Protein AF-D7VRC6-F1 (afdb_monomer)

Secondary structure (DSSP, 8-state):
-HHHHHHHHHHHHHHHHHTHHHHHHH-HHHHHHHHHHHHHHHHHHHHHHHHHHSTTSS---GGGHHHHHHHHHHHHHHHHHHHHHHTT---HHHHHHHHHHHHHHHGGGTT-HHHHHHHHHHHHHHHTT-HHHHHHHHHHHHHHHHHHHHHS---HHHHHHHHHHHHHHHHHHHHHHHHHHTTS---

Nearest PDB structures (foldseek):
  8jvi-assembly1_C  TM=1.910E-01  e=5.035E+00  Homo sapiens

pLDDT: mean 84.65, std 10.88, range [46.97, 97.5]

Organism: NCBI:txid525373

Solvent-accessible surface area (backbone atoms only — not comparable to full-atom values): 10285 Å² total; per-residu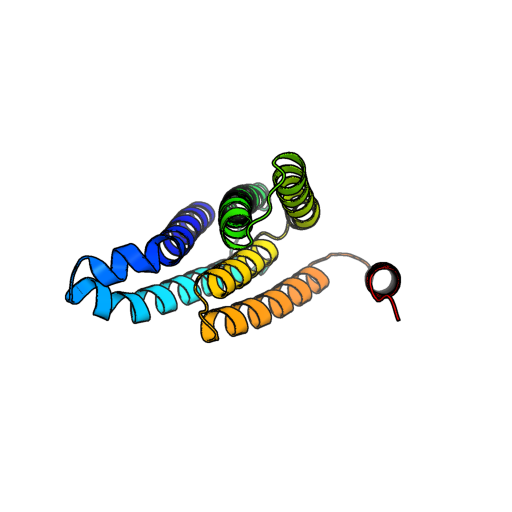e (Å²): 112,68,59,58,52,50,53,54,43,52,52,50,47,51,51,53,55,76,39,40,74,60,46,47,69,69,38,78,65,48,38,64,48,45,62,61,50,52,52,50,45,53,50,53,46,52,56,53,31,52,57,68,60,41,84,77,80,51,97,66,72,76,88,56,50,46,61,48,18,53,54,46,48,53,54,44,48,55,49,49,56,54,47,37,63,76,68,63,61,86,44,72,66,56,53,51,50,52,44,53,51,52,52,60,70,45,56,86,35,37,89,38,35,35,40,54,48,19,50,43,40,28,51,51,18,57,75,66,68,37,64,69,50,28,53,52,15,50,54,46,29,55,48,39,50,53,47,52,61,66,73,46,94,60,55,74,67,59,53,50,54,50,52,53,51,51,51,52,50,51,51,50,51,50,53,51,50,52,57,58,52,61,74,72,59,81,128

Sequence (187 aa):
MIHIQIAVLTVLVSYTMLNEAKIITSTKVLSRLYKPVRAGLIFSFLVLLIFLGKKGMIALSPEYIWVSAVLIFLAIGYLMLKLSDILHVAGVIQRTVICILSILVLLPTVWSPAISGAILIILLSFYVNYKTGLIAGVIAFIYFISQYYYDLNFTLLTKSILLISLGILFLALYLFTRKSLTKHEKV

Radius of gyration: 18.63 Å; Cα contacts (8 Å, |Δi|>4): 143; chains: 1; bounding box: 40×54×42 Å

Mean predicted aligned error: 8.53 Å

Foldseek 3Di:
DLLVVLLVLLCVLLVLLVCVVVQLPPDPVSVVVSVVVNVVSLVVNLVSLVCLLDPPPDPDDLVCLLVSQVSLLVSVLVLLLVVCVVVCVPDPVVSVVSSVVSSVVSVVCSSRSQLSSLVSQLSSCVVNVPVVSNVVSVVSNVVSVVSVLVVPPDDPVVSVVVVVVVVVVVVVVVVVVVVVVVVPDDD

InterPro domains:
  IPR025513 Domain of unknown function DUF4401 [PF14351] (6-177)

Structure (mmCIF, N/CA/C/O backbone):
data_AF-D7VRC6-F1
#
_entry.id   AF-D7VRC6-F1
#
loop_
_atom_site.group_PDB
_atom_site.id
_atom_site.type_symbol
_atom_site.label_atom_id
_atom_site.label_alt_id
_atom_site.label_comp_id
_atom_site.label_asym_id
_atom_site.label_entity_id
_atom_site.label_seq_id
_atom_site.pdbx_PDB_ins_code
_atom_site.Cartn_x
_atom_site.Cartn_y
_atom_site.Cartn_z
_atom_site.occupancy
_atom_site.B_iso_or_equiv
_atom_site.auth_seq_id
_atom_site.auth_comp_id
_atom_site.auth_asym_id
_atom_site.auth_atom_id
_atom_site.pdbx_PDB_model_num
ATOM 1 N N . MET A 1 1 ? -2.719 -13.922 -14.985 1.00 73.00 1 MET A N 1
ATOM 2 C CA . MET A 1 1 ? -2.986 -14.573 -13.678 1.00 73.00 1 MET A CA 1
ATOM 3 C C . MET A 1 1 ? -2.568 -13.704 -12.485 1.00 73.00 1 MET A C 1
ATOM 5 O O . MET A 1 1 ? -3.393 -13.484 -11.610 1.00 73.00 1 MET A O 1
ATOM 9 N N . ILE A 1 2 ? -1.354 -13.135 -12.473 1.00 81.62 2 ILE A N 1
ATOM 10 C CA . ILE A 1 2 ? -0.842 -12.303 -11.358 1.00 81.62 2 ILE A CA 1
ATOM 11 C C . ILE A 1 2 ? -1.698 -11.061 -11.065 1.00 81.62 2 ILE A C 1
ATOM 13 O O . ILE A 1 2 ? -2.007 -10.806 -9.908 1.00 81.62 2 ILE A O 1
ATOM 17 N N . HIS A 1 3 ? -2.178 -10.337 -12.082 1.00 84.25 3 HIS A N 1
ATOM 18 C CA . HIS A 1 3 ? -3.052 -9.171 -11.865 1.00 84.25 3 HIS A CA 1
ATOM 19 C C . HIS A 1 3 ? -4.354 -9.516 -11.121 1.00 84.25 3 HIS A C 1
ATOM 21 O O . HIS A 1 3 ? -4.810 -8.733 -10.293 1.00 84.25 3 HIS A O 1
ATOM 27 N N . ILE A 1 4 ? -4.915 -10.707 -11.366 1.00 86.81 4 ILE A N 1
ATOM 28 C CA . ILE A 1 4 ? -6.109 -11.207 -10.668 1.00 86.81 4 ILE A CA 1
ATOM 29 C C . ILE A 1 4 ? -5.765 -11.534 -9.211 1.00 86.81 4 ILE A C 1
ATOM 31 O O . ILE A 1 4 ? -6.516 -11.184 -8.308 1.00 86.81 4 ILE A O 1
ATOM 35 N N . GLN A 1 5 ? -4.610 -12.154 -8.959 1.00 88.56 5 GLN A N 1
ATOM 36 C CA . GLN A 1 5 ? -4.153 -12.443 -7.595 1.00 88.56 5 GLN A CA 1
ATOM 37 C C . GLN A 1 5 ? -3.925 -11.156 -6.791 1.00 88.56 5 GLN A C 1
ATOM 39 O O . GLN A 1 5 ? -4.322 -11.086 -5.630 1.00 88.56 5 GLN A O 1
ATOM 44 N N . ILE A 1 6 ? -3.355 -10.122 -7.420 1.00 89.69 6 ILE A N 1
ATOM 45 C CA . ILE A 1 6 ? -3.200 -8.793 -6.815 1.00 89.69 6 ILE A CA 1
ATOM 46 C C . ILE A 1 6 ? -4.568 -8.199 -6.503 1.00 89.69 6 ILE A C 1
ATOM 48 O O . ILE A 1 6 ? -4.782 -7.775 -5.375 1.00 89.69 6 ILE A O 1
ATOM 52 N N . ALA A 1 7 ? -5.504 -8.231 -7.455 1.00 90.56 7 ALA A N 1
ATOM 53 C CA . ALA A 1 7 ? -6.863 -7.739 -7.253 1.00 90.56 7 ALA A CA 1
ATOM 54 C C . ALA A 1 7 ? -7.544 -8.398 -6.043 1.00 90.56 7 ALA A C 1
ATOM 56 O O . ALA A 1 7 ? -8.056 -7.712 -5.157 1.00 90.56 7 ALA A O 1
ATOM 57 N N . VAL A 1 8 ? -7.490 -9.730 -5.975 1.00 93.88 8 VAL A N 1
ATOM 58 C CA . VAL A 1 8 ? -8.067 -10.514 -4.876 1.00 93.88 8 VAL A CA 1
ATOM 59 C C . VAL A 1 8 ? -7.397 -10.171 -3.545 1.00 93.88 8 VAL A C 1
ATOM 61 O O . VAL A 1 8 ? -8.093 -9.919 -2.563 1.00 93.88 8 VAL A O 1
ATOM 64 N N . LEU A 1 9 ? -6.062 -10.107 -3.499 1.00 94.06 9 LEU A N 1
ATOM 65 C CA . LEU A 1 9 ? -5.339 -9.761 -2.273 1.00 94.06 9 LEU A CA 1
ATOM 66 C C . LEU A 1 9 ? -5.585 -8.318 -1.834 1.00 94.06 9 LEU A C 1
ATOM 68 O O . LEU A 1 9 ? -5.740 -8.086 -0.640 1.00 94.06 9 LEU A O 1
ATOM 72 N N . THR A 1 10 ? -5.678 -7.363 -2.761 1.00 93.81 10 THR A N 1
ATOM 73 C CA . THR A 1 10 ? -6.030 -5.975 -2.441 1.00 93.81 10 THR A CA 1
ATOM 74 C C . THR A 1 10 ? -7.399 -5.913 -1.772 1.00 93.81 10 THR A C 1
ATOM 76 O O . THR A 1 10 ? -7.522 -5.335 -0.694 1.00 93.81 10 THR A O 1
ATOM 79 N N . VAL A 1 11 ? -8.411 -6.577 -2.342 1.00 95.00 11 VAL A N 1
ATOM 80 C CA . VAL A 1 11 ? -9.756 -6.618 -1.749 1.00 95.00 11 VAL A CA 1
ATOM 81 C C . VAL A 1 11 ? -9.741 -7.306 -0.381 1.00 95.00 11 VAL A C 1
ATOM 83 O O . VAL A 1 11 ? -10.311 -6.771 0.568 1.00 95.00 11 VAL A O 1
ATOM 86 N N . LEU A 1 12 ? -9.063 -8.450 -0.242 1.00 95.44 12 LEU A N 1
ATOM 87 C CA . LEU A 1 12 ? -8.981 -9.189 1.024 1.00 95.44 12 LEU A CA 1
ATOM 88 C C . LEU A 1 12 ? -8.267 -8.394 2.125 1.00 95.44 12 LEU A C 1
ATOM 90 O O . LEU A 1 12 ? -8.776 -8.306 3.245 1.00 95.44 12 LEU A O 1
ATOM 94 N N . VAL A 1 13 ? -7.112 -7.793 1.829 1.00 95.56 13 VAL A N 1
ATOM 95 C CA . VAL A 1 13 ? -6.346 -6.977 2.787 1.00 95.56 13 VAL A CA 1
ATOM 96 C C . VAL A 1 13 ? -7.167 -5.762 3.217 1.00 95.56 13 VAL A C 1
ATOM 98 O O . VAL A 1 13 ? -7.346 -5.534 4.415 1.00 95.56 13 VAL A O 1
ATOM 101 N N . SER A 1 14 ? -7.739 -5.021 2.264 1.00 94.62 14 SER A N 1
ATOM 102 C CA . SER A 1 14 ? -8.589 -3.870 2.571 1.00 94.62 14 SER A CA 1
ATOM 103 C C . SER A 1 14 ? -9.809 -4.274 3.400 1.00 94.62 14 SER A C 1
ATOM 105 O O . SER A 1 14 ? -10.056 -3.673 4.442 1.00 94.62 14 SER A O 1
ATOM 107 N N . TYR A 1 15 ? -10.543 -5.315 2.999 1.00 94.69 15 TYR A N 1
ATOM 108 C CA . TYR A 1 15 ? -11.745 -5.767 3.704 1.00 94.69 15 TYR A CA 1
ATOM 109 C C . TYR A 1 15 ? -11.450 -6.217 5.139 1.00 94.69 15 TYR A C 1
ATOM 111 O O . TYR A 1 15 ? -12.174 -5.841 6.063 1.00 94.69 15 TYR A O 1
ATOM 119 N N . THR A 1 16 ? -10.395 -7.013 5.334 1.00 93.69 16 THR A N 1
ATOM 120 C CA . THR A 1 16 ? -10.044 -7.548 6.658 1.00 93.69 16 THR A CA 1
ATOM 121 C C . THR A 1 16 ? -9.615 -6.455 7.627 1.00 93.69 16 THR A C 1
ATOM 123 O O . THR A 1 16 ? -10.020 -6.489 8.786 1.00 93.69 16 THR A O 1
ATOM 126 N N . MET A 1 17 ? -8.848 -5.464 7.167 1.00 93.62 17 MET A N 1
ATOM 127 C CA . MET A 1 17 ? -8.402 -4.359 8.018 1.00 93.62 17 MET A CA 1
ATOM 128 C C . MET A 1 17 ? -9.525 -3.339 8.268 1.00 93.62 17 MET A C 1
ATOM 130 O O . MET A 1 17 ? -9.715 -2.906 9.399 1.00 93.62 17 MET A O 1
ATOM 134 N N . LEU A 1 18 ? -10.341 -3.009 7.262 1.00 93.50 18 LEU A N 1
ATOM 135 C CA . LEU A 1 18 ? -11.462 -2.073 7.431 1.00 93.50 18 LEU A CA 1
ATOM 136 C C . LEU A 1 18 ? -12.544 -2.593 8.387 1.00 93.50 18 LEU A C 1
ATOM 138 O O . LEU A 1 18 ? -13.160 -1.803 9.102 1.00 93.50 18 LEU A O 1
ATOM 142 N N . ASN A 1 19 ? -12.768 -3.909 8.411 1.00 92.31 19 ASN A N 1
ATOM 143 C CA . ASN A 1 19 ? -13.783 -4.552 9.247 1.00 92.31 19 ASN A CA 1
ATOM 144 C C . ASN A 1 19 ? -13.216 -5.184 10.527 1.00 92.31 19 ASN A C 1
ATOM 146 O O . ASN A 1 19 ? -13.883 -6.030 11.126 1.00 92.31 19 ASN A O 1
ATOM 150 N N . GLU A 1 20 ? -12.024 -4.773 10.972 1.00 90.06 20 GLU A N 1
ATOM 151 C CA . GLU A 1 20 ? -11.342 -5.309 12.160 1.00 90.06 20 GLU A CA 1
ATOM 152 C C . GLU A 1 20 ? -12.284 -5.481 13.364 1.00 90.06 20 GLU A C 1
ATOM 154 O O . GLU A 1 20 ? -12.413 -6.580 13.906 1.00 90.06 20 GLU A O 1
ATOM 159 N N . ALA A 1 21 ? -13.007 -4.421 13.740 1.00 86.81 21 ALA A N 1
ATOM 160 C CA . ALA A 1 21 ? -13.900 -4.435 14.898 1.00 86.81 21 ALA A CA 1
ATOM 161 C C . ALA A 1 21 ? -15.024 -5.481 14.775 1.00 86.81 21 ALA A C 1
ATOM 163 O O . ALA A 1 21 ? -15.362 -6.154 15.750 1.00 86.81 21 ALA A O 1
ATOM 164 N N . LYS A 1 22 ? -15.576 -5.671 13.569 1.00 89.31 22 LYS A N 1
ATOM 165 C CA . LYS A 1 22 ? -16.639 -6.653 13.305 1.00 89.31 22 LYS A CA 1
ATOM 166 C C . LYS A 1 22 ? -16.101 -8.086 13.339 1.00 89.31 22 LYS A C 1
ATOM 168 O O . LYS A 1 22 ? -16.759 -8.986 13.851 1.00 89.31 22 LYS A O 1
ATOM 173 N N . ILE A 1 23 ? -14.893 -8.296 12.819 1.00 89.06 23 ILE A N 1
ATOM 174 C CA . ILE A 1 23 ? -14.241 -9.611 12.775 1.00 89.06 23 ILE A CA 1
ATOM 175 C C . ILE A 1 23 ? -13.871 -10.071 14.191 1.00 89.06 23 ILE A C 1
ATOM 177 O O . ILE A 1 23 ? -14.112 -11.222 14.554 1.00 89.06 23 ILE A O 1
ATOM 181 N N . ILE A 1 24 ? -13.341 -9.165 15.016 1.00 89.38 24 ILE A N 1
ATOM 182 C CA . ILE A 1 24 ? -12.929 -9.477 16.391 1.00 89.38 24 ILE A CA 1
ATOM 183 C C . ILE A 1 24 ? -14.135 -9.773 17.294 1.00 89.38 24 ILE A C 1
ATOM 185 O O . ILE A 1 24 ? -14.037 -10.642 18.161 1.00 89.38 24 ILE A O 1
ATOM 189 N N . THR A 1 25 ? -15.263 -9.085 17.098 1.00 90.38 25 THR A N 1
ATOM 190 C CA . THR A 1 25 ? -16.466 -9.247 17.936 1.00 90.38 25 THR A CA 1
ATOM 191 C C . THR A 1 25 ? -17.372 -10.405 17.513 1.00 90.38 25 THR A C 1
ATOM 193 O O . THR A 1 25 ? -18.180 -10.854 18.319 1.00 90.38 25 THR A O 1
ATOM 196 N N . SER A 1 26 ? -17.233 -10.930 16.290 1.00 88.12 26 SER A N 1
ATOM 197 C CA . SER A 1 26 ? -18.140 -11.955 15.756 1.00 88.12 26 SER A CA 1
ATOM 198 C C . SER A 1 26 ? -18.0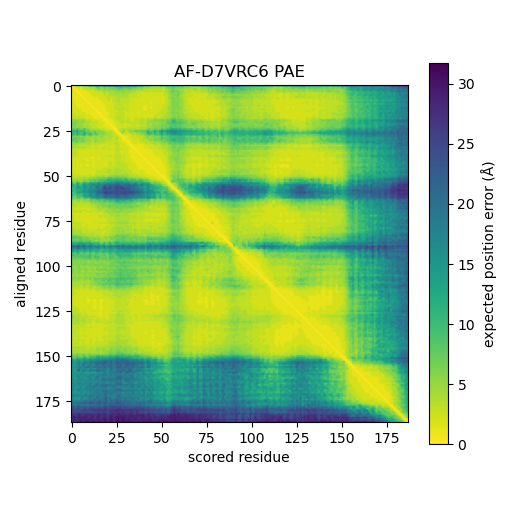28 -13.311 16.465 1.00 88.12 26 SER A C 1
ATOM 200 O O . SER A 1 26 ? -19.034 -13.836 16.934 1.00 88.12 26 SER A O 1
ATOM 202 N N . THR A 1 27 ? -16.832 -13.905 16.552 1.00 88.94 27 THR A N 1
ATOM 203 C CA . THR A 1 27 ? -16.635 -15.193 17.242 1.00 88.94 27 THR A CA 1
ATOM 204 C C . THR A 1 27 ? -15.249 -15.299 17.876 1.00 88.94 27 THR A C 1
ATOM 206 O O . THR A 1 27 ? -14.275 -14.690 17.427 1.00 88.94 27 THR A O 1
ATOM 209 N N . LYS A 1 28 ? -15.128 -16.148 18.907 1.00 86.38 28 LYS A N 1
ATOM 210 C CA . LYS A 1 28 ? -13.866 -16.394 19.633 1.00 86.38 28 LYS A CA 1
ATOM 211 C C . LYS A 1 28 ? -12.762 -16.960 18.727 1.00 86.38 28 LYS A C 1
ATOM 213 O O . LYS A 1 28 ? -11.588 -16.656 18.929 1.00 86.38 28 LYS A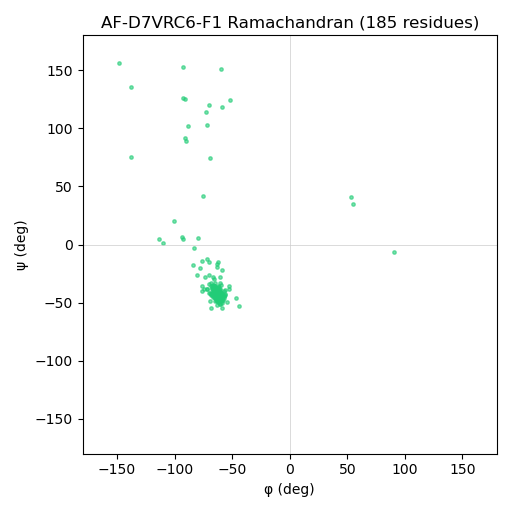 O 1
ATOM 218 N N . VAL A 1 29 ? -13.137 -17.766 17.728 1.00 88.44 29 VAL A N 1
ATOM 219 C CA . VAL A 1 29 ? -12.209 -18.333 16.734 1.00 88.44 29 VAL A CA 1
ATOM 220 C C . VAL A 1 29 ? -11.688 -17.236 15.808 1.00 88.44 29 VAL A C 1
ATOM 222 O O . VAL A 1 29 ? -10.477 -17.103 15.641 1.00 88.44 29 VAL A O 1
ATOM 225 N N . LEU A 1 30 ? -12.583 -16.405 15.267 1.00 85.88 30 LEU A N 1
ATOM 226 C CA . LEU A 1 30 ? -12.224 -15.344 14.326 1.00 85.88 30 LEU A CA 1
ATOM 227 C C . LEU A 1 30 ? -11.359 -14.258 14.987 1.00 85.88 30 LEU A C 1
ATOM 229 O O . LEU A 1 30 ? -10.388 -13.793 14.394 1.00 85.88 30 LEU A O 1
ATOM 233 N N . SER A 1 31 ? -11.626 -13.951 16.258 1.00 88.50 31 SER A N 1
ATOM 234 C CA . SER A 1 31 ? -10.796 -13.067 17.085 1.00 88.50 31 SER A CA 1
ATOM 235 C C . SER A 1 31 ? -9.354 -13.572 17.242 1.00 88.50 31 SER A C 1
ATOM 237 O O . SER A 1 31 ? -8.398 -12.807 17.087 1.00 88.50 31 SER A O 1
ATOM 239 N N . ARG A 1 32 ? -9.167 -14.880 17.486 1.00 88.56 32 ARG A N 1
ATOM 240 C CA . ARG A 1 32 ? -7.827 -15.489 17.583 1.00 88.56 32 ARG A CA 1
ATOM 241 C C . ARG A 1 32 ? -7.111 -15.516 16.235 1.00 88.56 32 ARG A C 1
ATOM 243 O O . ARG A 1 32 ? -5.916 -15.233 16.177 1.00 88.56 32 ARG A O 1
ATOM 250 N N . LEU A 1 33 ? -7.835 -15.844 15.165 1.00 91.00 33 LEU A N 1
ATOM 251 C CA . LEU A 1 33 ? -7.267 -16.019 13.829 1.00 91.00 33 LEU A CA 1
ATOM 252 C C . LEU A 1 33 ? -6.972 -14.684 13.123 1.00 91.00 33 LEU A C 1
ATOM 254 O O . LEU A 1 33 ? -6.137 -14.632 12.223 1.00 91.00 33 LEU A O 1
ATOM 258 N N . TYR A 1 34 ? -7.596 -13.587 13.551 1.00 91.44 34 TYR A N 1
ATOM 259 C CA . TYR A 1 34 ? -7.432 -12.280 12.919 1.00 91.44 34 TYR A CA 1
ATOM 260 C C . TYR A 1 34 ? -5.974 -11.797 12.876 1.00 91.44 34 TYR A C 1
ATOM 262 O O . TYR A 1 34 ? -5.499 -11.367 11.827 1.00 91.44 34 TYR A O 1
ATOM 270 N N . LYS A 1 35 ? -5.231 -11.902 13.988 1.00 90.56 35 LYS A N 1
ATOM 271 C CA . LYS A 1 35 ? -3.823 -11.464 14.048 1.00 90.56 35 LYS A CA 1
ATOM 272 C C . LYS A 1 35 ? -2.927 -12.190 13.026 1.00 90.56 35 LYS A C 1
ATOM 274 O O . LYS A 1 35 ? -2.276 -11.487 12.249 1.00 90.56 35 LYS A O 1
ATOM 279 N N . PRO A 1 36 ? -2.876 -13.540 12.988 1.00 93.25 36 PRO A N 1
ATOM 280 C CA . PRO A 1 36 ? -2.061 -14.249 12.003 1.00 93.25 36 PRO A CA 1
ATOM 281 C C . PRO A 1 36 ? -2.570 -14.056 10.569 1.00 93.25 36 PRO A C 1
ATOM 283 O O . PRO A 1 36 ? -1.750 -13.888 9.669 1.00 93.25 36 PRO A O 1
ATOM 286 N N . VAL A 1 37 ? -3.889 -13.990 10.345 1.00 94.69 37 VAL A N 1
ATOM 287 C CA . VAL A 1 37 ? -4.457 -13.749 9.004 1.00 94.69 37 VAL A CA 1
ATOM 288 C C . VAL A 1 37 ? -4.066 -12.375 8.477 1.00 94.69 37 VAL A C 1
ATOM 290 O O . VAL A 1 37 ? -3.594 -12.273 7.349 1.00 94.69 37 VAL A O 1
ATOM 293 N N . ARG A 1 38 ? -4.181 -11.321 9.291 1.00 94.88 38 ARG A N 1
ATOM 294 C CA . ARG A 1 38 ? -3.772 -9.968 8.897 1.00 94.88 38 ARG A CA 1
ATOM 295 C C . ARG A 1 38 ? -2.294 -9.919 8.508 1.00 94.88 38 ARG A C 1
ATOM 297 O O . ARG A 1 38 ? -1.962 -9.372 7.461 1.00 94.88 38 ARG A O 1
ATOM 304 N N . ALA A 1 39 ? -1.415 -10.496 9.328 1.00 93.94 39 ALA A N 1
ATOM 305 C CA . ALA A 1 39 ? 0.019 -10.515 9.044 1.00 93.94 39 ALA A CA 1
ATOM 306 C C . ALA A 1 39 ? 0.338 -11.311 7.766 1.00 93.94 39 ALA A C 1
ATOM 308 O O . ALA A 1 39 ? 1.073 -10.822 6.908 1.00 93.94 39 ALA A O 1
ATOM 309 N N . GLY A 1 40 ? -0.261 -12.495 7.605 1.00 95.69 40 GLY A N 1
ATOM 310 C CA . GLY A 1 40 ? -0.082 -13.338 6.423 1.00 95.69 40 GLY A CA 1
ATOM 311 C C . GLY A 1 40 ? -0.588 -12.682 5.138 1.00 95.69 40 GLY A C 1
ATOM 312 O O . GLY A 1 40 ? 0.086 -12.762 4.112 1.00 95.69 40 GLY A O 1
ATOM 313 N N . LEU A 1 41 ? -1.723 -11.979 5.190 1.00 96.00 41 LEU A N 1
ATOM 314 C CA . LEU A 1 41 ? -2.268 -11.242 4.048 1.00 96.00 41 LEU A CA 1
ATOM 315 C C . LEU A 1 41 ? -1.372 -10.065 3.644 1.00 96.00 41 LEU A C 1
ATOM 317 O O . LEU A 1 41 ? -1.075 -9.922 2.459 1.00 96.00 41 LEU A O 1
ATOM 321 N N . ILE A 1 42 ? -0.888 -9.268 4.606 1.00 95.56 42 ILE A N 1
ATOM 322 C CA . ILE A 1 42 ? 0.054 -8.169 4.329 1.00 95.56 42 ILE A CA 1
ATOM 323 C C . ILE A 1 42 ? 1.341 -8.716 3.707 1.00 95.56 42 ILE A C 1
ATOM 325 O O . ILE A 1 42 ? 1.798 -8.199 2.690 1.00 95.56 42 ILE A O 1
ATOM 329 N N . PHE A 1 43 ? 1.906 -9.779 4.282 1.00 95.69 43 PHE A N 1
ATOM 330 C CA . PHE A 1 43 ? 3.128 -10.392 3.769 1.00 95.69 43 PHE A CA 1
ATOM 331 C C . PHE A 1 43 ? 2.938 -10.955 2.354 1.00 95.69 43 PHE A C 1
ATOM 333 O O . PHE A 1 43 ? 3.734 -10.668 1.464 1.00 95.69 43 PHE A O 1
ATOM 340 N N . SER A 1 44 ? 1.848 -11.689 2.119 1.00 95.38 44 SER A N 1
ATOM 341 C CA . SER A 1 44 ? 1.526 -12.251 0.800 1.00 95.38 44 SER A CA 1
ATOM 342 C C . SER A 1 44 ? 1.335 -11.157 -0.247 1.00 95.38 44 SER A C 1
ATOM 344 O O . SER A 1 44 ? 1.825 -11.278 -1.370 1.00 95.38 44 SER A O 1
ATOM 346 N N . PHE A 1 45 ? 0.663 -10.065 0.125 1.00 95.12 45 PHE A N 1
ATOM 347 C CA . PHE A 1 45 ? 0.483 -8.913 -0.749 1.00 95.12 45 PHE A CA 1
ATOM 348 C C . PHE A 1 45 ? 1.825 -8.241 -1.071 1.00 95.12 45 PHE A C 1
ATOM 350 O O . PHE A 1 45 ? 2.115 -8.023 -2.243 1.00 95.12 45 PHE A O 1
ATOM 357 N N . LEU A 1 46 ? 2.690 -8.008 -0.076 1.00 94.44 46 LEU A N 1
ATOM 358 C CA . LEU A 1 46 ? 4.031 -7.445 -0.283 1.00 94.44 46 LEU A CA 1
ATOM 359 C C . LEU A 1 46 ? 4.898 -8.295 -1.215 1.00 94.44 46 LEU A C 1
ATOM 361 O O . LEU A 1 46 ? 5.498 -7.757 -2.144 1.00 94.44 46 LEU A O 1
ATOM 365 N N . VAL A 1 47 ? 4.940 -9.611 -1.002 1.00 92.31 47 VAL A N 1
ATOM 366 C CA . VAL A 1 47 ? 5.693 -10.535 -1.863 1.00 92.31 47 VAL A CA 1
ATOM 367 C C . VAL A 1 47 ? 5.197 -10.446 -3.306 1.00 92.31 47 VAL A C 1
ATOM 369 O O . VAL A 1 47 ? 6.002 -10.342 -4.231 1.00 92.31 47 VAL A O 1
ATOM 372 N N . LEU A 1 48 ? 3.879 -10.411 -3.512 1.00 91.12 48 LEU A N 1
ATOM 373 C CA . LEU A 1 48 ? 3.308 -10.297 -4.850 1.00 91.12 48 LEU A CA 1
ATOM 374 C C . LEU A 1 48 ? 3.623 -8.945 -5.516 1.00 91.12 48 LEU A C 1
ATOM 376 O O . LEU A 1 48 ? 3.878 -8.905 -6.720 1.00 91.12 48 LEU A O 1
ATOM 380 N N . LEU A 1 49 ? 3.672 -7.852 -4.746 1.00 89.88 49 LEU A N 1
ATOM 381 C CA . LEU A 1 49 ? 4.105 -6.543 -5.249 1.00 89.88 49 LEU A CA 1
ATOM 382 C C . LEU A 1 49 ? 5.591 -6.532 -5.643 1.00 89.88 49 LEU A C 1
ATOM 384 O O . LEU A 1 49 ? 5.930 -5.893 -6.635 1.00 89.88 49 LEU A O 1
ATOM 388 N N . ILE A 1 50 ? 6.465 -7.268 -4.942 1.00 88.50 50 ILE A N 1
ATOM 389 C CA . ILE A 1 50 ? 7.881 -7.435 -5.333 1.00 88.50 50 ILE A CA 1
ATOM 390 C C . ILE A 1 50 ? 7.990 -8.125 -6.693 1.00 88.50 50 ILE A C 1
ATOM 392 O O . ILE A 1 50 ? 8.722 -7.656 -7.567 1.00 88.50 50 ILE A O 1
ATOM 396 N N . PHE A 1 51 ? 7.224 -9.197 -6.899 1.00 85.69 51 PHE A N 1
ATOM 397 C CA . PHE A 1 51 ? 7.177 -9.884 -8.190 1.00 85.69 51 PHE A CA 1
ATOM 398 C C . PHE A 1 51 ? 6.649 -8.991 -9.316 1.00 85.69 51 PHE A C 1
ATOM 400 O O . PHE A 1 51 ? 7.138 -9.089 -10.439 1.00 85.69 51 PHE A O 1
ATOM 407 N N . LEU A 1 52 ? 5.688 -8.108 -9.027 1.00 82.44 52 LEU A N 1
ATOM 408 C CA . LEU A 1 52 ? 5.193 -7.140 -10.006 1.00 82.44 52 LEU A CA 1
ATOM 409 C C . LEU A 1 52 ? 6.212 -6.025 -10.288 1.00 82.44 52 LEU A C 1
ATOM 411 O O . LEU A 1 52 ? 6.331 -5.578 -11.426 1.00 82.44 52 LEU A O 1
ATOM 415 N N . GLY A 1 53 ? 6.928 -5.561 -9.262 1.00 74.69 53 GLY A N 1
ATOM 416 C CA . GLY A 1 53 ? 7.874 -4.457 -9.377 1.00 74.69 53 GLY A CA 1
ATOM 417 C C . GLY A 1 53 ? 9.127 -4.818 -10.171 1.00 74.69 53 GLY A C 1
ATOM 418 O O . GLY A 1 53 ? 9.672 -3.960 -10.857 1.00 74.69 53 GLY A O 1
ATOM 419 N N . LYS A 1 54 ? 9.616 -6.066 -10.089 1.00 74.44 54 LYS A N 1
ATOM 420 C CA . LYS A 1 54 ? 10.904 -6.457 -10.689 1.00 74.44 54 LYS A CA 1
ATOM 421 C C . LYS A 1 54 ? 10.775 -6.906 -12.135 1.00 74.44 54 LYS A C 1
ATOM 423 O O . LYS A 1 54 ? 10.422 -8.052 -12.420 1.00 74.44 54 LYS A O 1
ATOM 428 N N . LYS A 1 55 ? 11.153 -6.004 -13.049 1.00 66.44 55 LYS A N 1
ATOM 429 C CA . LYS A 1 55 ? 11.292 -6.301 -14.480 1.00 66.44 55 LYS A CA 1
ATOM 430 C C . LYS A 1 55 ? 12.186 -7.534 -14.676 1.00 66.44 55 LYS A C 1
ATOM 432 O O . LYS A 1 55 ? 13.310 -7.583 -14.186 1.00 66.44 55 LYS A O 1
ATOM 437 N N . GLY A 1 56 ? 11.667 -8.545 -15.374 1.00 58.81 56 GLY A N 1
ATOM 438 C CA . GLY A 1 56 ? 12.415 -9.749 -15.756 1.00 58.81 56 GLY A CA 1
ATOM 439 C C . GLY A 1 56 ? 12.371 -10.931 -14.779 1.00 58.81 56 GLY A C 1
ATOM 440 O O . GLY A 1 56 ? 12.841 -12.001 -15.149 1.00 58.81 56 GLY A O 1
ATOM 441 N N . MET A 1 57 ? 11.785 -10.811 -13.576 1.00 57.38 57 MET A N 1
ATOM 442 C CA . MET A 1 57 ? 11.558 -11.999 -12.723 1.00 57.38 57 MET A CA 1
ATOM 443 C C . MET A 1 57 ? 10.422 -12.887 -13.233 1.00 57.38 57 MET A C 1
ATOM 445 O O . MET A 1 57 ? 10.416 -14.091 -12.991 1.00 57.38 57 MET A O 1
ATOM 449 N N . ILE A 1 58 ? 9.456 -12.291 -13.928 1.00 59.09 58 ILE A N 1
ATOM 450 C CA . ILE A 1 58 ? 8.332 -12.974 -14.560 1.00 59.09 58 ILE A CA 1
ATOM 451 C C . ILE A 1 58 ? 8.151 -12.322 -15.929 1.00 59.09 58 ILE A C 1
ATOM 453 O O . ILE A 1 58 ? 8.209 -11.095 -16.037 1.00 59.09 58 ILE A O 1
ATOM 457 N N . ALA A 1 59 ? 7.945 -13.128 -16.973 1.00 56.69 59 ALA A N 1
ATOM 458 C CA . ALA A 1 59 ? 7.603 -12.651 -18.311 1.00 56.69 59 ALA A CA 1
ATOM 459 C C . ALA A 1 59 ? 6.178 -12.067 -18.303 1.00 56.69 59 ALA A C 1
ATOM 461 O O . ALA A 1 59 ? 5.212 -12.704 -18.717 1.00 56.69 59 ALA A O 1
ATOM 462 N N . LEU A 1 60 ? 6.033 -10.874 -17.732 1.00 60.72 60 LEU A N 1
ATOM 463 C CA . LEU A 1 60 ? 4.791 -10.117 -17.727 1.00 60.72 60 LEU A CA 1
ATOM 464 C C . LEU A 1 60 ? 4.772 -9.207 -18.951 1.00 60.72 60 LEU A C 1
ATOM 466 O O . LEU A 1 60 ? 5.675 -8.398 -19.153 1.00 60.72 60 LEU A O 1
ATOM 470 N N . SER A 1 61 ? 3.711 -9.327 -19.744 1.00 61.38 61 SER A N 1
ATOM 471 C CA . SER A 1 61 ? 3.369 -8.364 -20.786 1.00 61.38 61 SER A CA 1
ATOM 472 C C . SER A 1 61 ? 3.163 -6.981 -20.142 1.00 61.38 61 SER A C 1
ATOM 474 O O . SER A 1 61 ? 2.249 -6.844 -19.319 1.00 61.38 61 SER A O 1
ATOM 476 N N . PRO A 1 62 ? 3.962 -5.956 -20.497 1.00 65.06 62 PRO A N 1
ATOM 477 C CA . PRO A 1 62 ? 3.877 -4.617 -19.900 1.00 65.06 62 PRO A CA 1
ATOM 478 C C . PRO A 1 62 ? 2.503 -3.945 -20.055 1.00 65.06 62 PRO A C 1
ATOM 480 O O . PRO A 1 62 ? 2.148 -3.063 -19.276 1.00 65.06 62 PRO A O 1
ATOM 483 N N . GLU A 1 63 ? 1.716 -4.390 -21.035 1.00 67.31 63 GLU A N 1
ATOM 484 C CA . GLU A 1 63 ? 0.442 -3.796 -21.449 1.00 67.31 63 GLU A CA 1
ATOM 485 C C . GLU A 1 63 ? -0.666 -3.821 -20.384 1.00 67.31 63 GLU A C 1
ATOM 487 O O . GLU A 1 63 ? -1.590 -3.018 -20.470 1.00 67.31 63 GLU A O 1
ATOM 492 N N . TYR A 1 64 ? -0.583 -4.677 -19.357 1.00 74.56 64 TYR A N 1
ATOM 493 C CA . TYR A 1 64 ? -1.660 -4.846 -18.361 1.00 74.56 64 TYR A CA 1
ATOM 494 C C . TYR A 1 64 ? -1.298 -4.384 -16.941 1.00 74.56 64 TYR A C 1
ATOM 496 O O . TYR A 1 64 ? -2.104 -4.517 -16.018 1.00 74.56 64 TYR A O 1
ATOM 504 N N . ILE A 1 65 ? -0.111 -3.801 -16.742 1.00 79.06 65 ILE A N 1
ATOM 505 C CA . ILE A 1 65 ? 0.366 -3.360 -15.417 1.00 79.06 65 ILE A CA 1
ATOM 506 C C . ILE A 1 65 ? -0.558 -2.288 -14.810 1.00 79.06 65 ILE A C 1
ATOM 508 O O . ILE A 1 65 ? -0.845 -2.318 -13.610 1.00 79.06 65 ILE A O 1
ATOM 512 N N . TRP A 1 66 ? -1.092 -1.395 -15.644 1.00 83.25 66 TRP A N 1
ATOM 513 C CA . TRP A 1 66 ? -1.993 -0.315 -15.232 1.00 83.25 66 TRP A CA 1
ATOM 514 C C . TRP A 1 66 ? -3.293 -0.821 -14.584 1.00 83.25 66 TRP A C 1
ATOM 516 O O . TRP A 1 66 ? -3.831 -0.153 -13.703 1.00 83.25 66 TRP A O 1
ATOM 526 N N . VAL A 1 67 ? -3.769 -2.022 -14.941 1.00 85.44 67 VAL A N 1
ATOM 527 C CA . VAL A 1 67 ? -5.003 -2.607 -14.385 1.00 85.44 67 VAL A CA 1
ATOM 528 C C . VAL A 1 67 ? -4.877 -2.811 -12.873 1.00 85.44 67 VAL A C 1
ATOM 530 O O . VAL A 1 67 ? -5.792 -2.492 -12.113 1.00 85.44 67 VAL A O 1
ATOM 533 N N . SER A 1 68 ? -3.717 -3.289 -12.414 1.00 87.25 68 SER A N 1
ATOM 534 C CA . SER A 1 68 ? -3.444 -3.450 -10.983 1.00 87.25 68 SER A CA 1
ATOM 535 C C . SER A 1 68 ? -3.354 -2.104 -10.256 1.00 87.25 68 SER A C 1
ATOM 537 O O . SER A 1 68 ? -3.827 -2.006 -9.125 1.00 87.25 68 SER A O 1
ATOM 539 N N . ALA A 1 69 ? -2.809 -1.061 -10.895 1.00 88.62 69 ALA A N 1
ATOM 540 C CA . ALA A 1 69 ? -2.762 0.280 -10.305 1.00 88.62 69 ALA A CA 1
ATOM 541 C C . ALA A 1 69 ? -4.162 0.867 -10.109 1.00 88.62 69 ALA A C 1
ATOM 543 O O . ALA A 1 69 ? -4.459 1.352 -9.019 1.00 88.62 69 ALA A O 1
ATOM 544 N N . VAL A 1 70 ? -5.037 0.775 -11.117 1.00 90.81 70 VAL A N 1
ATOM 545 C CA . VAL A 1 70 ? -6.409 1.306 -11.036 1.00 90.81 70 VAL A CA 1
ATOM 546 C C . VAL A 1 70 ? -7.161 0.703 -9.851 1.00 90.81 70 VAL A C 1
ATOM 548 O O . VAL A 1 70 ? -7.788 1.429 -9.081 1.00 90.81 70 VAL A O 1
ATOM 551 N N . LEU A 1 71 ? -7.057 -0.611 -9.646 1.00 90.56 71 LEU A N 1
ATOM 552 C CA . LEU A 1 71 ? -7.739 -1.276 -8.537 1.00 90.56 71 LEU A CA 1
ATOM 553 C C . LEU A 1 71 ? -7.203 -0.829 -7.168 1.00 90.56 71 LEU A C 1
ATOM 555 O O . LEU A 1 71 ? -7.985 -0.560 -6.254 1.00 90.56 71 LEU A O 1
ATOM 559 N N . ILE A 1 72 ? -5.883 -0.688 -7.032 1.00 91.81 72 ILE A N 1
ATOM 560 C CA . ILE A 1 72 ? -5.263 -0.163 -5.808 1.00 91.81 72 ILE A CA 1
ATOM 561 C C . ILE A 1 72 ? -5.681 1.296 -5.569 1.00 91.81 72 ILE A C 1
ATOM 563 O O . ILE A 1 72 ? -5.956 1.672 -4.431 1.00 91.81 72 ILE A O 1
ATOM 567 N N . PHE A 1 73 ? -5.800 2.115 -6.618 1.00 93.19 73 PHE A N 1
ATOM 568 C CA . PHE A 1 73 ? -6.247 3.505 -6.492 1.00 93.19 73 PHE A CA 1
ATOM 569 C C . PHE A 1 73 ? -7.686 3.591 -5.992 1.00 93.19 73 PHE A C 1
ATOM 571 O O . PHE A 1 73 ? -7.970 4.403 -5.114 1.00 93.19 73 PHE A O 1
ATOM 578 N N . LEU A 1 74 ? -8.576 2.729 -6.491 1.00 92.31 74 LEU A N 1
ATOM 579 C CA . LEU A 1 74 ? -9.950 2.640 -5.992 1.00 92.31 74 LEU A CA 1
ATOM 580 C C . LEU A 1 74 ? -9.977 2.266 -4.503 1.00 92.31 74 LEU A C 1
ATOM 582 O O . LEU A 1 74 ? -10.709 2.885 -3.729 1.00 92.31 74 LEU A O 1
ATOM 586 N N . ALA A 1 75 ? -9.140 1.312 -4.081 1.00 92.81 75 ALA A N 1
ATOM 587 C CA . ALA A 1 75 ? -9.023 0.927 -2.675 1.00 92.81 75 ALA A CA 1
ATOM 588 C C . ALA A 1 75 ? -8.502 2.079 -1.793 1.00 92.81 75 ALA A C 1
ATOM 590 O O . ALA A 1 75 ? -9.048 2.318 -0.713 1.00 92.81 75 ALA A O 1
ATOM 591 N N . ILE A 1 76 ? -7.493 2.828 -2.256 1.00 92.44 76 ILE A N 1
ATOM 592 C CA . ILE A 1 76 ? -6.974 4.005 -1.541 1.00 92.44 76 ILE A CA 1
ATOM 593 C C . ILE A 1 76 ? -8.027 5.118 -1.483 1.00 92.44 76 ILE A C 1
ATOM 595 O O . ILE A 1 76 ? -8.234 5.697 -0.419 1.00 92.44 76 ILE A O 1
ATOM 599 N N . GLY A 1 77 ? -8.728 5.395 -2.585 1.00 90.62 77 GLY A N 1
ATOM 600 C CA . GLY A 1 77 ? -9.799 6.393 -2.629 1.00 90.62 77 GLY A CA 1
ATOM 601 C C . GLY A 1 77 ? -10.918 6.071 -1.637 1.00 90.62 77 GLY A C 1
ATOM 602 O O . GLY A 1 77 ? -11.319 6.929 -0.851 1.00 90.62 77 GLY A O 1
ATOM 603 N N . TYR A 1 78 ? -11.357 4.810 -1.589 1.00 91.56 78 TYR A N 1
ATOM 604 C CA . TYR A 1 78 ? -12.329 4.351 -0.595 1.00 91.56 78 TYR A CA 1
ATOM 605 C C . TYR A 1 78 ? -11.815 4.523 0.845 1.00 91.56 78 TYR A C 1
ATOM 607 O O . TYR A 1 78 ? -12.537 5.014 1.718 1.00 91.56 78 TYR A O 1
ATOM 615 N N . LEU A 1 79 ? -10.555 4.164 1.101 1.00 91.94 79 LEU A N 1
ATOM 616 C CA . LEU A 1 79 ? -9.938 4.316 2.417 1.00 91.94 79 LEU A CA 1
ATOM 617 C C . LEU A 1 79 ? -9.831 5.788 2.845 1.00 91.94 79 LEU A C 1
ATOM 619 O O . LEU A 1 79 ? -10.073 6.102 4.008 1.00 91.94 79 LEU A O 1
ATOM 623 N N . MET A 1 80 ? -9.535 6.697 1.915 1.00 89.12 80 MET A N 1
ATOM 624 C CA . MET A 1 80 ? -9.494 8.141 2.172 1.00 89.12 80 MET A CA 1
ATOM 625 C C . MET A 1 80 ? -10.859 8.696 2.574 1.00 89.12 80 MET A C 1
ATOM 627 O O . MET A 1 80 ? -10.947 9.519 3.490 1.00 89.12 80 MET A O 1
ATOM 631 N N . LEU A 1 81 ? -11.939 8.210 1.952 1.00 87.62 81 LEU A N 1
ATOM 632 C CA . LEU A 1 81 ? -13.295 8.561 2.368 1.00 87.62 81 LEU A CA 1
ATOM 633 C C . LEU A 1 81 ? -13.559 8.122 3.812 1.00 87.62 81 LEU A C 1
ATOM 635 O O . LEU A 1 81 ? -14.102 8.919 4.573 1.00 87.62 81 LEU A O 1
ATOM 639 N N . LYS A 1 82 ? -13.148 6.909 4.198 1.00 87.94 82 LYS A N 1
ATOM 640 C CA . LYS A 1 82 ? -13.283 6.413 5.578 1.00 87.94 82 LYS A CA 1
ATOM 641 C C . LYS A 1 82 ? -12.422 7.184 6.579 1.00 87.94 82 LYS A C 1
ATOM 643 O O . LYS A 1 82 ? -12.898 7.508 7.663 1.00 87.94 82 LYS A O 1
ATOM 648 N N . LEU A 1 83 ? -11.180 7.506 6.223 1.00 86.50 83 LEU A N 1
ATOM 649 C CA . LEU A 1 83 ? -10.288 8.306 7.066 1.00 86.50 83 LEU A CA 1
ATOM 650 C C . LEU A 1 83 ? -10.828 9.724 7.284 1.00 86.50 83 LEU A C 1
ATOM 652 O O . LEU A 1 83 ? -10.734 10.236 8.392 1.00 86.50 83 LEU A O 1
ATOM 656 N N . SER A 1 84 ? -11.444 10.331 6.267 1.00 84.12 84 SER A N 1
ATOM 657 C CA . SER A 1 84 ? -12.058 11.663 6.390 1.00 84.12 84 SER A CA 1
ATOM 658 C C . SER A 1 84 ? -13.202 11.690 7.410 1.00 84.12 84 SER A C 1
ATOM 660 O O . SER A 1 84 ? -13.337 12.673 8.137 1.00 84.12 84 SER A O 1
ATOM 662 N N . ASP A 1 85 ? -13.987 10.607 7.494 1.00 84.06 85 ASP A N 1
ATOM 663 C CA . ASP A 1 85 ? -15.053 10.468 8.496 1.00 84.06 85 ASP A CA 1
ATOM 664 C C . ASP A 1 85 ? -14.464 10.361 9.917 1.00 84.06 85 ASP A C 1
ATOM 666 O O . ASP A 1 85 ? -14.952 11.008 10.838 1.00 84.06 85 ASP A O 1
ATOM 670 N N . ILE A 1 86 ? -13.372 9.604 10.096 1.00 82.62 86 ILE A N 1
ATOM 671 C CA . ILE A 1 86 ? -12.685 9.461 11.396 1.00 82.62 86 ILE A CA 1
ATOM 672 C C . ILE A 1 86 ? -12.015 10.767 11.833 1.00 82.62 86 ILE A C 1
ATOM 674 O O . ILE A 1 86 ? -12.014 11.112 13.015 1.00 82.62 86 ILE A O 1
ATOM 678 N N . LEU A 1 87 ? -11.447 11.509 10.885 1.00 82.12 87 LEU A N 1
ATOM 679 C CA . LEU A 1 87 ? -10.775 12.784 11.136 1.00 82.12 87 LEU A CA 1
ATOM 680 C C . LEU A 1 87 ? -11.755 13.962 11.284 1.00 82.12 87 LEU A C 1
ATOM 682 O O . LEU A 1 87 ? -11.305 15.095 11.422 1.00 82.12 87 LEU A O 1
ATOM 686 N N . HIS A 1 88 ? -13.071 13.709 11.281 1.00 80.19 88 HIS A N 1
ATOM 687 C CA . HIS A 1 88 ? -14.125 14.715 11.459 1.00 80.19 88 HIS A CA 1
ATOM 688 C C . HIS A 1 88 ? -14.005 15.902 10.483 1.00 80.19 88 HIS A C 1
ATOM 690 O O . HIS A 1 88 ? -14.208 17.062 10.851 1.00 80.19 88 HIS A O 1
ATOM 696 N N . VAL A 1 89 ? -13.678 15.627 9.215 1.00 78.31 89 VAL A N 1
ATOM 697 C CA . VAL A 1 89 ? -13.610 16.663 8.174 1.00 78.31 89 VAL A CA 1
ATOM 698 C C . VAL A 1 89 ? -15.032 17.120 7.829 1.00 78.31 89 VAL A C 1
ATOM 700 O O . VAL A 1 89 ? -15.766 16.428 7.128 1.00 78.31 89 VAL A O 1
ATOM 703 N N . ALA A 1 90 ? -15.429 18.288 8.339 1.00 65.69 90 ALA A N 1
ATOM 704 C CA . ALA A 1 90 ? -16.817 18.758 8.315 1.00 65.69 90 ALA A CA 1
ATOM 705 C C . ALA A 1 90 ? -17.345 19.158 6.920 1.00 65.69 90 ALA A C 1
ATOM 707 O O . ALA A 1 90 ? -18.551 19.112 6.679 1.00 65.69 90 ALA A O 1
ATOM 708 N N . GLY A 1 91 ? -16.477 19.563 5.986 1.00 78.75 91 GLY A N 1
ATOM 709 C CA . GLY A 1 91 ? -16.899 20.049 4.670 1.00 78.75 91 GLY A CA 1
ATOM 710 C C . GLY A 1 91 ? -16.943 18.965 3.590 1.00 78.75 91 GLY A C 1
ATOM 711 O O . GLY A 1 91 ? -15.919 18.363 3.271 1.00 78.75 91 GLY A O 1
ATOM 712 N N . VAL A 1 92 ? -18.086 18.807 2.909 1.00 78.62 92 VAL A N 1
ATOM 713 C CA . VAL A 1 92 ? -18.220 17.943 1.711 1.00 78.62 92 VAL A CA 1
ATOM 714 C C . VAL A 1 92 ? -17.219 18.346 0.619 1.00 78.62 92 VAL A C 1
ATOM 716 O O . VAL A 1 92 ? -16.587 17.492 -0.006 1.00 78.62 92 VAL A O 1
ATOM 719 N N . ILE A 1 93 ? -17.009 19.655 0.444 1.00 80.69 93 ILE A N 1
ATOM 720 C CA . ILE A 1 93 ? -16.013 20.213 -0.480 1.00 80.69 93 ILE A CA 1
ATOM 721 C C . ILE A 1 93 ? -14.602 19.775 -0.070 1.00 80.69 93 ILE A C 1
ATOM 723 O O . ILE A 1 93 ? -13.851 19.277 -0.900 1.00 80.69 93 ILE A O 1
ATOM 727 N N . GLN A 1 94 ? -14.252 19.885 1.215 1.00 78.81 94 GLN A N 1
ATOM 728 C CA . GLN A 1 94 ? -12.930 19.512 1.732 1.00 78.81 94 GLN A CA 1
ATOM 729 C C . GLN A 1 94 ? -12.662 18.013 1.557 1.00 78.81 94 GLN A C 1
ATOM 731 O O . GLN A 1 94 ? -11.601 17.633 1.070 1.00 78.81 94 GLN A O 1
ATOM 736 N N . ARG A 1 95 ? -13.646 17.158 1.863 1.00 79.31 95 ARG A N 1
ATOM 737 C CA . ARG A 1 95 ? -13.563 15.704 1.645 1.00 79.31 95 ARG A CA 1
ATOM 738 C C . ARG A 1 95 ? -13.337 15.358 0.173 1.00 79.31 95 ARG A C 1
ATOM 740 O O . ARG A 1 95 ? -12.520 14.497 -0.151 1.00 79.31 95 ARG A O 1
ATOM 747 N N . THR A 1 96 ? -14.038 16.056 -0.717 1.00 77.50 96 THR A N 1
ATOM 748 C CA . THR A 1 96 ? -13.912 15.869 -2.167 1.00 77.50 96 THR A CA 1
ATOM 749 C C . THR A 1 96 ? -12.535 16.315 -2.653 1.00 77.50 96 THR A C 1
ATOM 751 O O . THR A 1 96 ? -11.880 15.580 -3.387 1.00 77.50 96 THR A O 1
ATOM 754 N N . VAL A 1 97 ? -12.045 17.461 -2.174 1.00 81.12 97 VAL A N 1
ATOM 755 C CA . VAL A 1 97 ? -10.703 17.975 -2.477 1.00 81.12 97 VAL A CA 1
ATOM 756 C C . VAL A 1 97 ? -9.615 17.009 -2.001 1.00 81.12 97 VAL A C 1
ATOM 758 O O . VAL A 1 97 ? -8.709 16.710 -2.773 1.00 81.12 97 VAL A O 1
ATOM 761 N N . ILE A 1 98 ? -9.714 16.461 -0.784 1.00 83.12 98 ILE A N 1
ATOM 762 C CA . ILE A 1 98 ? -8.757 15.467 -0.263 1.00 83.12 98 ILE A CA 1
ATOM 763 C C . ILE A 1 98 ? -8.738 14.213 -1.144 1.00 83.12 98 ILE A C 1
ATOM 765 O O . ILE A 1 98 ? -7.664 13.713 -1.482 1.00 83.12 98 ILE A O 1
ATOM 769 N N . CYS A 1 99 ? -9.911 13.714 -1.543 1.00 82.88 99 CYS A N 1
ATOM 770 C CA . CYS A 1 99 ? -10.015 12.547 -2.416 1.00 82.88 99 CYS A CA 1
ATOM 771 C C . CYS A 1 99 ? -9.390 12.814 -3.797 1.00 82.88 99 CYS A C 1
ATOM 773 O O . CYS A 1 99 ? -8.547 12.039 -4.251 1.00 82.88 99 CYS A O 1
ATOM 775 N N . ILE A 1 100 ? -9.730 13.947 -4.422 1.00 81.25 100 ILE A N 1
ATOM 776 C CA . ILE A 1 100 ? -9.177 14.357 -5.721 1.00 81.25 100 ILE A CA 1
ATOM 777 C C . ILE A 1 100 ? -7.657 14.509 -5.636 1.00 81.25 100 ILE A C 1
ATOM 779 O O . ILE A 1 100 ? -6.949 13.955 -6.472 1.00 81.25 100 ILE A O 1
ATOM 783 N N . LEU A 1 101 ? -7.145 15.202 -4.615 1.00 80.81 101 LEU A N 1
ATOM 784 C CA . LEU A 1 101 ? -5.706 15.380 -4.413 1.00 80.81 101 LEU A CA 1
ATOM 785 C C . LEU A 1 101 ? -4.993 14.044 -4.200 1.00 80.81 101 LEU A C 1
ATOM 787 O O . LEU A 1 101 ? -3.926 13.831 -4.765 1.00 80.81 101 LEU A O 1
ATOM 791 N N . SER A 1 102 ? -5.590 13.125 -3.440 1.00 84.75 102 SER A N 1
ATOM 792 C CA . SER A 1 102 ? -5.009 11.799 -3.205 1.00 84.75 102 SER A CA 1
ATOM 793 C C . SER A 1 102 ? -4.886 11.003 -4.504 1.00 84.75 102 SER A C 1
ATOM 795 O O . SER A 1 102 ? -3.831 10.438 -4.779 1.00 84.75 102 SER A O 1
ATOM 797 N N . ILE A 1 103 ? -5.931 10.994 -5.336 1.00 85.06 103 ILE A N 1
ATOM 798 C CA . ILE A 1 103 ? -5.899 10.325 -6.645 1.00 85.06 103 ILE A CA 1
ATOM 799 C C . ILE A 1 103 ? -4.891 11.013 -7.573 1.00 85.06 103 ILE A C 1
ATOM 801 O O . ILE A 1 103 ? -4.102 10.332 -8.226 1.00 85.06 103 ILE A O 1
ATOM 805 N N . LEU A 1 104 ? -4.865 12.347 -7.593 1.00 82.56 104 LEU A N 1
ATOM 806 C CA . LEU A 1 104 ? -3.935 13.137 -8.400 1.00 82.56 104 LEU A CA 1
ATOM 807 C C . LEU A 1 104 ? -2.470 12.832 -8.052 1.00 82.56 104 LEU A C 1
ATOM 809 O O . LEU A 1 104 ? -1.650 12.667 -8.952 1.00 82.56 104 LEU A O 1
ATOM 813 N N . VAL A 1 105 ? -2.149 12.689 -6.763 1.00 82.12 105 VAL A N 1
ATOM 814 C CA . VAL A 1 105 ? -0.809 12.300 -6.285 1.00 82.12 105 VAL A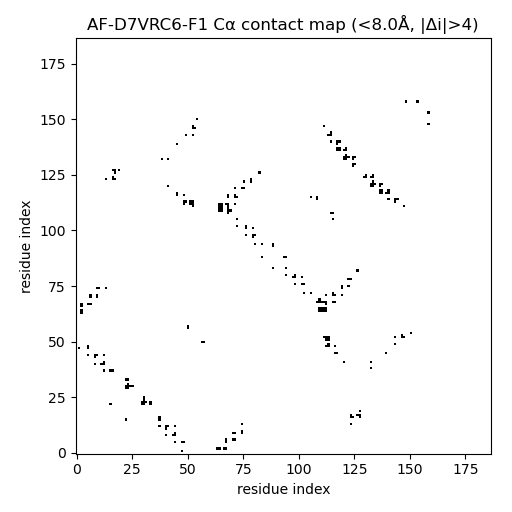 CA 1
ATOM 815 C C . VAL A 1 105 ? -0.447 10.868 -6.694 1.00 82.12 105 VAL A C 1
ATOM 817 O O . VAL A 1 105 ? 0.726 10.570 -6.917 1.00 82.12 105 VAL A O 1
ATOM 820 N N . LEU A 1 106 ? -1.435 9.980 -6.830 1.00 86.00 106 LEU A N 1
ATOM 821 C CA . LEU A 1 106 ? -1.217 8.595 -7.244 1.00 86.00 106 LEU A CA 1
ATOM 822 C C . LEU A 1 106 ? -1.060 8.431 -8.762 1.00 86.00 106 LEU A C 1
ATOM 824 O O . LEU A 1 106 ? -0.362 7.510 -9.176 1.00 86.00 106 LEU A O 1
ATOM 828 N N . LEU A 1 107 ? -1.622 9.311 -9.598 1.00 83.62 107 LEU A N 1
ATOM 829 C CA . LEU A 1 107 ? -1.517 9.238 -11.068 1.00 83.62 107 LEU A CA 1
ATOM 830 C C . LEU A 1 107 ? -0.101 8.975 -11.624 1.00 83.62 107 LEU A C 1
ATOM 832 O O . LEU A 1 107 ? 0.031 8.082 -12.463 1.00 83.62 107 LEU A O 1
ATOM 836 N N . PRO A 1 108 ? 0.984 9.641 -11.179 1.00 80.31 108 PRO A N 1
ATOM 837 C CA . PRO A 1 108 ? 2.329 9.336 -11.684 1.00 80.31 108 PRO A CA 1
ATOM 838 C C . PRO A 1 108 ? 2.790 7.896 -11.390 1.00 80.31 108 PRO A C 1
ATOM 840 O O . PRO A 1 108 ? 3.733 7.414 -12.012 1.00 80.31 108 PRO A O 1
ATOM 843 N N . THR A 1 109 ? 2.119 7.184 -10.479 1.00 85.19 109 THR A N 1
ATOM 844 C CA . THR A 1 109 ? 2.430 5.797 -10.100 1.00 85.19 109 THR A CA 1
ATOM 845 C C . THR A 1 109 ? 1.639 4.741 -10.883 1.00 85.19 109 THR A C 1
ATOM 847 O O . THR A 1 109 ? 1.783 3.557 -10.588 1.00 85.19 109 THR A O 1
ATOM 850 N N . VAL A 1 110 ? 0.856 5.109 -11.915 1.00 85.12 110 VAL A N 1
ATOM 851 C CA . VAL A 1 110 ? 0.107 4.135 -12.754 1.00 85.12 110 VAL A CA 1
ATOM 852 C C . VAL A 1 110 ? 1.014 3.036 -13.318 1.00 85.12 110 VAL A C 1
ATOM 854 O O . VAL A 1 110 ? 0.632 1.868 -13.355 1.00 85.12 110 VAL A O 1
ATOM 857 N N . TRP A 1 111 ? 2.238 3.397 -13.704 1.00 81.62 111 TRP A N 1
ATOM 858 C CA . TRP A 1 111 ? 3.225 2.470 -14.264 1.00 81.62 111 TRP A CA 1
ATOM 859 C C . TRP A 1 111 ? 4.021 1.692 -13.210 1.00 81.62 111 TRP A C 1
ATOM 861 O O . TRP A 1 111 ? 4.831 0.839 -13.560 1.00 81.62 111 TRP A O 1
ATOM 871 N N . SER A 1 112 ? 3.790 1.962 -11.923 1.00 86.25 112 SER A N 1
ATOM 872 C CA . SER A 1 112 ? 4.426 1.263 -10.806 1.00 86.25 112 SER A CA 1
ATOM 873 C C . SER A 1 112 ? 3.407 0.963 -9.698 1.00 86.25 112 SER A C 1
ATOM 875 O O . SER A 1 112 ? 3.415 1.600 -8.638 1.00 86.25 112 SER A O 1
ATOM 877 N N . PRO A 1 113 ? 2.527 -0.039 -9.903 1.00 88.69 113 PRO A N 1
ATOM 878 C CA . PRO A 1 113 ? 1.494 -0.399 -8.930 1.00 88.69 113 PRO A CA 1
ATOM 879 C C . PRO A 1 113 ? 2.063 -0.897 -7.590 1.00 88.69 113 PRO A C 1
ATOM 881 O O . PRO A 1 113 ? 1.356 -0.932 -6.588 1.00 88.69 113 PRO A O 1
ATOM 884 N N . ALA A 1 114 ? 3.344 -1.278 -7.548 1.00 91.31 114 ALA A N 1
ATOM 885 C CA . ALA A 1 114 ? 4.031 -1.647 -6.314 1.00 91.31 114 ALA A CA 1
ATOM 886 C C . ALA A 1 114 ? 4.150 -0.462 -5.337 1.00 91.31 114 ALA A C 1
ATOM 888 O O . ALA A 1 114 ? 3.920 -0.630 -4.138 1.00 91.31 114 ALA A O 1
ATOM 889 N N . ILE A 1 115 ? 4.420 0.748 -5.846 1.00 91.75 115 ILE A N 1
ATOM 890 C CA . ILE A 1 115 ? 4.509 1.966 -5.025 1.00 91.75 115 ILE A CA 1
ATOM 891 C C . ILE A 1 115 ? 3.145 2.282 -4.406 1.00 91.75 115 ILE A C 1
ATOM 893 O O . ILE A 1 115 ? 3.046 2.479 -3.193 1.00 91.75 115 ILE A O 1
ATOM 897 N N . SER A 1 116 ? 2.080 2.279 -5.211 1.00 93.25 116 SER A N 1
ATOM 898 C CA . SER A 1 116 ? 0.723 2.522 -4.711 1.00 93.25 116 SER A CA 1
ATOM 899 C C . SER A 1 116 ? 0.249 1.416 -3.767 1.00 93.25 116 SER A C 1
ATOM 901 O O . SER A 1 116 ? -0.390 1.703 -2.755 1.00 93.25 116 SER A O 1
ATOM 903 N N . GLY A 1 117 ? 0.626 0.161 -4.021 1.00 93.44 117 GLY A N 1
ATOM 904 C CA . GLY A 1 117 ? 0.352 -0.961 -3.124 1.00 93.44 117 GLY A CA 1
ATOM 905 C C . GLY A 1 117 ? 1.001 -0.800 -1.745 1.00 93.44 117 GLY A C 1
ATOM 906 O O . GLY A 1 117 ? 0.352 -1.056 -0.730 1.00 93.44 117 GLY A O 1
ATOM 907 N N . ALA A 1 118 ? 2.240 -0.305 -1.675 1.00 95.50 118 ALA A N 1
ATOM 908 C CA . ALA A 1 118 ? 2.884 0.001 -0.396 1.00 95.50 118 ALA A CA 1
ATOM 909 C C . ALA A 1 118 ? 2.204 1.171 0.337 1.00 95.50 118 ALA A C 1
ATOM 911 O O . ALA A 1 118 ? 1.983 1.081 1.546 1.00 95.50 118 ALA A O 1
ATOM 912 N N . ILE A 1 119 ? 1.792 2.222 -0.384 1.00 95.06 119 ILE A N 1
ATOM 913 C CA . ILE A 1 119 ? 0.999 3.326 0.188 1.00 95.06 119 ILE A CA 1
ATOM 914 C C . ILE A 1 119 ? -0.305 2.795 0.800 1.00 95.06 119 ILE A C 1
ATOM 916 O O . ILE A 1 119 ? -0.647 3.162 1.925 1.00 95.06 119 ILE A O 1
ATOM 920 N N . LEU A 1 120 ? -1.012 1.894 0.108 1.00 96.12 120 LEU A N 1
ATOM 921 C CA . LEU A 1 120 ? -2.233 1.273 0.628 1.00 96.12 120 LEU A CA 1
ATOM 922 C C . LEU A 1 120 ? -1.984 0.553 1.965 1.00 96.12 120 LEU A C 1
ATOM 924 O O . LEU A 1 120 ? -2.770 0.720 2.897 1.00 96.12 120 LEU A O 1
ATOM 928 N N . ILE A 1 121 ? -0.888 -0.207 2.091 1.00 96.62 121 ILE A N 1
ATOM 929 C CA . ILE A 1 121 ? -0.530 -0.894 3.346 1.00 96.62 121 ILE A CA 1
ATOM 930 C C . ILE A 1 121 ? -0.257 0.109 4.465 1.00 96.62 121 ILE A C 1
ATOM 932 O O . ILE A 1 121 ? -0.724 -0.101 5.587 1.00 96.62 121 ILE A O 1
ATOM 936 N N . ILE A 1 122 ? 0.482 1.186 4.179 1.00 96.69 122 ILE A N 1
ATOM 937 C CA . ILE A 1 122 ? 0.774 2.243 5.158 1.00 96.69 122 ILE A CA 1
ATOM 938 C C . ILE A 1 122 ? -0.538 2.843 5.670 1.00 96.69 122 ILE A C 1
ATOM 940 O O . ILE A 1 122 ? -0.756 2.896 6.879 1.00 96.69 122 ILE A O 1
ATOM 944 N N . LEU A 1 123 ? -1.436 3.230 4.763 1.00 94.62 123 LEU A N 1
ATOM 945 C CA . LEU A 1 123 ? -2.709 3.856 5.118 1.00 94.62 123 LEU A CA 1
ATOM 946 C C . LEU A 1 123 ? -3.639 2.907 5.880 1.00 94.62 123 LEU A C 1
ATOM 948 O O . LEU A 1 123 ? -4.240 3.311 6.874 1.00 94.62 123 LEU A O 1
ATOM 952 N N . LEU A 1 124 ? -3.747 1.644 5.457 1.00 95.50 124 LEU A N 1
ATOM 953 C CA . LEU A 1 124 ? -4.551 0.651 6.173 1.00 95.50 124 LEU A CA 1
ATOM 954 C C . LEU A 1 124 ? -3.980 0.383 7.564 1.00 95.50 124 LEU A C 1
ATOM 956 O O . LEU A 1 124 ? -4.730 0.312 8.532 1.00 95.50 124 LEU A O 1
ATOM 960 N N . SER A 1 125 ? -2.656 0.263 7.676 1.00 96.00 125 SER A N 1
ATOM 961 C CA . SER A 1 125 ? -1.975 0.043 8.955 1.00 96.00 125 SER A CA 1
ATOM 962 C C . SER A 1 125 ? -2.126 1.235 9.893 1.00 96.00 125 SER A C 1
ATOM 964 O O . SER A 1 125 ? -2.279 1.033 11.096 1.00 96.00 125 SER A O 1
ATOM 966 N N . PHE A 1 126 ? -2.135 2.455 9.353 1.00 93.62 126 PHE A N 1
ATOM 967 C CA . PHE A 1 126 ? -2.472 3.662 10.098 1.00 93.62 126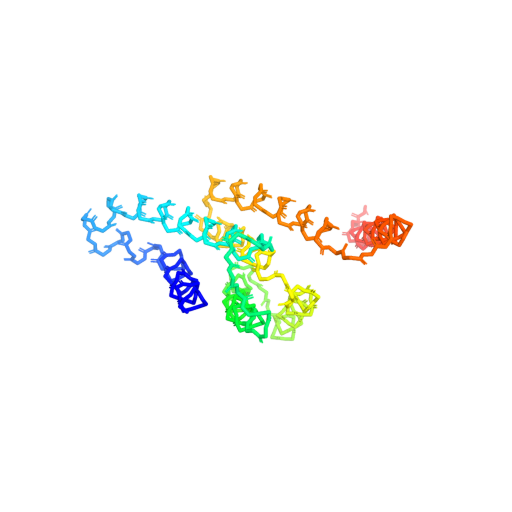 PHE A CA 1
ATOM 968 C C . PHE A 1 126 ? -3.926 3.624 10.592 1.00 93.62 126 PHE A C 1
ATOM 970 O O . PHE A 1 126 ? -4.159 3.793 11.786 1.00 93.62 126 PHE A O 1
ATOM 977 N N . TYR A 1 127 ? -4.883 3.302 9.714 1.00 92.88 127 TYR A N 1
ATOM 978 C CA . TYR A 1 127 ? -6.312 3.218 10.046 1.00 92.88 127 TYR A CA 1
ATOM 979 C C . TYR A 1 127 ? -6.604 2.249 11.209 1.00 92.88 127 TYR A C 1
ATOM 981 O O . TYR A 1 127 ? -7.352 2.592 12.121 1.00 92.88 127 TYR A O 1
ATOM 989 N N . VAL A 1 128 ? -5.980 1.064 11.220 1.00 92.19 128 VAL A N 1
ATOM 990 C CA . VAL A 1 128 ? -6.157 0.053 12.290 1.00 92.19 128 VAL A CA 1
ATOM 991 C C . VAL A 1 128 ? -5.134 0.150 13.432 1.00 92.19 128 VAL A C 1
ATOM 993 O O . VAL A 1 128 ? -5.083 -0.721 14.298 1.00 92.19 128 VAL A O 1
ATOM 996 N N . ASN A 1 129 ? -4.258 1.159 13.434 1.00 92.94 129 ASN A N 1
ATOM 997 C CA . ASN A 1 129 ? -3.162 1.302 14.405 1.00 92.94 129 ASN A CA 1
ATOM 998 C C . ASN A 1 129 ? -2.206 0.082 14.498 1.00 92.94 129 ASN A C 1
ATOM 1000 O O . ASN A 1 129 ? -1.666 -0.241 15.563 1.00 92.94 129 ASN A O 1
ATOM 1004 N N . TYR A 1 130 ? -1.939 -0.603 13.381 1.00 93.94 130 TYR A N 1
ATOM 1005 C CA . TYR A 1 130 ? -1.034 -1.758 13.327 1.00 93.94 130 TYR A CA 1
ATOM 1006 C C . TYR A 1 130 ? 0.415 -1.352 13.007 1.00 93.94 130 TYR A C 1
ATOM 1008 O O . TYR A 1 130 ? 0.839 -1.310 11.852 1.00 93.94 130 TYR A O 1
ATOM 1016 N N . LYS A 1 131 ? 1.210 -1.105 14.056 1.00 93.94 131 LYS A N 1
ATOM 1017 C CA . LYS A 1 131 ? 2.596 -0.598 13.957 1.00 93.94 131 LYS A CA 1
ATOM 1018 C C . LYS A 1 131 ? 3.527 -1.455 13.092 1.00 93.94 131 LYS A C 1
ATOM 1020 O O . LYS A 1 131 ? 4.297 -0.915 12.308 1.00 93.94 131 LYS A O 1
ATOM 1025 N N . THR A 1 132 ? 3.461 -2.781 13.207 1.00 94.00 132 THR A N 1
ATOM 1026 C CA . THR A 1 132 ? 4.341 -3.676 12.435 1.00 94.00 132 THR A CA 1
ATOM 1027 C C . THR A 1 132 ? 4.053 -3.592 10.937 1.00 94.00 132 THR A C 1
ATOM 1029 O O . THR A 1 132 ? 4.984 -3.504 10.143 1.00 94.00 132 THR A O 1
ATOM 1032 N N . GLY A 1 133 ? 2.772 -3.560 10.550 1.00 94.25 133 GLY A N 1
ATOM 1033 C CA . GLY A 1 133 ? 2.367 -3.382 9.154 1.00 94.25 133 GLY A CA 1
ATOM 1034 C C . GLY A 1 133 ? 2.738 -2.004 8.616 1.00 94.25 133 GLY A C 1
ATOM 1035 O O . GLY A 1 133 ? 3.172 -1.902 7.474 1.00 94.25 133 GLY A O 1
ATOM 1036 N N . LEU A 1 134 ? 2.664 -0.968 9.459 1.00 95.88 134 LEU A N 1
ATOM 1037 C CA . LEU A 1 134 ? 3.107 0.381 9.109 1.00 95.88 134 LEU A CA 1
ATOM 1038 C C . LEU A 1 134 ? 4.605 0.396 8.766 1.00 95.88 134 LEU A C 1
ATOM 1040 O O . LEU A 1 134 ? 4.981 0.872 7.700 1.00 95.88 134 LEU A O 1
ATOM 1044 N N . ILE A 1 135 ? 5.449 -0.173 9.636 1.00 97.50 135 ILE A N 1
ATOM 1045 C CA . ILE A 1 135 ? 6.902 -0.253 9.418 1.00 97.50 135 ILE A CA 1
ATOM 1046 C C . ILE A 1 135 ? 7.209 -1.056 8.149 1.00 97.50 135 ILE A C 1
ATOM 1048 O O . ILE A 1 135 ? 7.977 -0.597 7.305 1.00 97.50 135 ILE A O 1
ATOM 1052 N N . ALA A 1 136 ? 6.576 -2.220 7.978 1.00 96.44 136 ALA A N 1
ATOM 1053 C CA . ALA A 1 136 ? 6.749 -3.042 6.782 1.00 96.44 136 ALA A CA 1
ATOM 1054 C C . ALA A 1 136 ? 6.327 -2.298 5.503 1.00 96.44 136 ALA A C 1
ATOM 1056 O O . ALA A 1 136 ? 7.037 -2.351 4.501 1.00 96.44 136 ALA A O 1
ATOM 1057 N N . GLY A 1 137 ? 5.213 -1.561 5.548 1.00 96.19 137 GLY A N 1
ATOM 1058 C CA . GLY A 1 137 ? 4.741 -0.727 4.445 1.00 96.19 137 GLY A CA 1
ATOM 1059 C C . GLY A 1 137 ? 5.720 0.393 4.093 1.00 96.19 137 GLY A C 1
ATOM 1060 O O . GLY A 1 137 ? 6.000 0.598 2.916 1.00 96.19 137 GLY A O 1
ATOM 1061 N N . VAL A 1 138 ? 6.298 1.072 5.090 1.00 96.50 138 VAL A N 1
ATOM 1062 C CA . VAL A 1 138 ? 7.317 2.118 4.874 1.00 96.50 138 VAL A CA 1
ATOM 1063 C C . VAL A 1 138 ? 8.590 1.539 4.256 1.00 96.50 138 VAL A C 1
ATOM 1065 O O . VAL A 1 138 ? 9.098 2.093 3.282 1.00 96.50 138 VAL A O 1
ATOM 1068 N N . ILE A 1 139 ? 9.083 0.405 4.765 1.00 97.12 139 ILE A N 1
ATOM 1069 C CA . ILE A 1 139 ? 10.252 -0.282 4.193 1.00 97.12 139 ILE A CA 1
ATOM 1070 C C . ILE A 1 139 ? 9.977 -0.673 2.735 1.00 97.12 139 ILE A C 1
ATOM 1072 O O . ILE A 1 139 ? 10.794 -0.400 1.856 1.00 97.12 139 ILE A O 1
ATOM 1076 N N . ALA A 1 140 ? 8.808 -1.259 2.465 1.00 94.56 140 ALA A N 1
ATOM 1077 C CA . ALA A 1 140 ? 8.400 -1.636 1.117 1.00 94.56 140 ALA A CA 1
ATOM 1078 C C . ALA A 1 140 ? 8.276 -0.422 0.186 1.00 94.56 140 ALA A C 1
ATOM 1080 O O . ALA A 1 140 ? 8.710 -0.479 -0.960 1.00 94.56 140 ALA A O 1
ATOM 1081 N N . PHE A 1 141 ? 7.742 0.696 0.676 1.00 94.44 141 PHE A N 1
ATOM 1082 C CA . PHE A 1 141 ? 7.627 1.937 -0.085 1.00 94.44 141 PHE A CA 1
ATOM 1083 C C . PHE A 1 141 ? 8.997 2.485 -0.502 1.00 94.44 141 PHE A C 1
ATOM 1085 O O . PHE A 1 141 ? 9.205 2.779 -1.680 1.00 94.44 141 PHE A O 1
ATOM 1092 N N . ILE A 1 142 ? 9.954 2.550 0.432 1.00 93.75 142 ILE A N 1
ATOM 1093 C CA . ILE A 1 142 ? 11.336 2.965 0.144 1.00 93.75 142 ILE A CA 1
ATOM 1094 C C . ILE A 1 142 ? 11.970 2.025 -0.887 1.00 93.75 142 ILE A C 1
ATOM 1096 O O . ILE A 1 142 ? 12.591 2.486 -1.848 1.00 93.75 142 ILE A O 1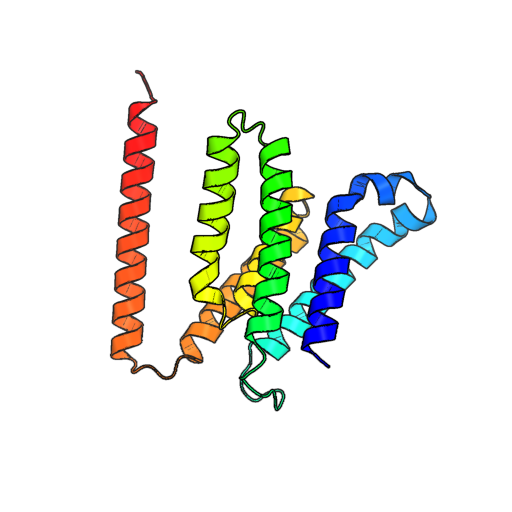
ATOM 1100 N N . TYR A 1 143 ? 11.783 0.714 -0.718 1.00 92.56 143 TYR A N 1
ATOM 1101 C CA . TYR A 1 143 ? 12.290 -0.289 -1.648 1.00 92.56 143 TYR A CA 1
ATOM 1102 C C . TYR A 1 143 ? 11.710 -0.115 -3.059 1.00 92.56 143 TYR A C 1
ATOM 1104 O O . TYR A 1 143 ? 12.476 -0.011 -4.014 1.00 92.56 143 TYR A O 1
ATOM 1112 N N . PHE A 1 144 ? 10.386 -0.006 -3.209 1.00 90.56 144 PHE A N 1
ATOM 1113 C CA . PHE A 1 144 ? 9.743 0.122 -4.521 1.00 90.56 144 PHE A CA 1
ATOM 1114 C C . PHE A 1 144 ? 10.041 1.447 -5.216 1.00 90.56 144 PHE A C 1
ATOM 1116 O O . PHE A 1 144 ? 10.174 1.461 -6.438 1.00 90.56 144 PHE A O 1
ATOM 1123 N N . ILE A 1 145 ? 10.197 2.547 -4.474 1.00 88.06 145 ILE A N 1
ATOM 1124 C CA . ILE A 1 145 ? 10.675 3.812 -5.051 1.00 88.06 145 ILE A CA 1
ATOM 1125 C C . ILE A 1 145 ? 12.104 3.656 -5.561 1.00 88.06 145 ILE A C 1
ATOM 1127 O O . ILE A 1 145 ? 12.395 4.045 -6.692 1.00 88.06 145 ILE A O 1
ATOM 1131 N N . SER A 1 146 ? 12.983 3.071 -4.744 1.00 86.38 146 SER A N 1
ATOM 1132 C CA . SER A 1 146 ? 14.382 2.849 -5.118 1.00 86.38 146 SER A CA 1
ATOM 1133 C C . SER A 1 146 ? 14.466 1.977 -6.367 1.00 86.38 146 SER A C 1
ATOM 1135 O O . SER A 1 146 ? 15.151 2.310 -7.329 1.00 86.38 146 SER A O 1
ATOM 1137 N N . GLN A 1 147 ? 13.702 0.892 -6.393 1.00 84.75 147 GLN A N 1
ATOM 1138 C CA . GLN A 1 147 ? 13.626 -0.005 -7.530 1.00 84.75 147 GLN A CA 1
ATOM 1139 C C . GLN A 1 147 ? 13.085 0.691 -8.785 1.00 84.75 147 GLN A C 1
ATOM 1141 O O . GLN A 1 147 ? 13.705 0.602 -9.841 1.00 84.75 147 GLN A O 1
ATOM 1146 N N . TYR A 1 148 ? 11.982 1.433 -8.670 1.00 82.62 148 TYR A N 1
ATOM 1147 C CA . TYR A 1 148 ? 11.418 2.198 -9.782 1.00 82.62 148 TYR A CA 1
ATOM 1148 C C . TYR A 1 148 ? 12.433 3.195 -10.357 1.00 82.62 148 TYR A C 1
ATOM 1150 O O . TYR A 1 148 ? 12.559 3.323 -11.572 1.00 82.62 148 TYR A O 1
ATOM 1158 N N . TYR A 1 149 ? 13.218 3.847 -9.498 1.00 79.25 149 TYR A N 1
ATOM 1159 C CA . TYR A 1 149 ? 14.291 4.746 -9.913 1.00 79.25 149 TYR A CA 1
ATOM 1160 C C . TYR A 1 149 ? 15.385 4.041 -10.737 1.00 79.25 149 TYR A C 1
ATOM 1162 O O . TYR A 1 149 ? 15.881 4.594 -11.728 1.00 79.25 149 TYR A O 1
ATOM 1170 N N . TYR A 1 150 ? 15.756 2.810 -10.378 1.00 76.38 150 TYR A N 1
ATOM 1171 C CA . TYR A 1 150 ? 16.723 2.028 -11.153 1.00 76.38 150 TYR A CA 1
ATOM 1172 C C . TYR A 1 150 ? 16.130 1.481 -12.456 1.00 76.38 150 TYR A C 1
ATOM 1174 O O . TYR A 1 150 ? 16.803 1.561 -13.484 1.00 76.38 150 TYR A O 1
ATOM 1182 N N . ASP A 1 151 ? 14.867 1.057 -12.442 1.00 75.25 151 ASP A N 1
ATOM 1183 C CA . ASP A 1 151 ? 14.153 0.491 -13.596 1.00 75.25 151 ASP A CA 1
ATOM 1184 C C . ASP A 1 151 ? 13.790 1.518 -14.683 1.00 75.25 151 ASP A C 1
ATOM 1186 O O . ASP A 1 151 ? 13.375 1.140 -15.789 1.00 75.25 151 ASP A O 1
ATOM 1190 N N . LEU A 1 152 ? 13.910 2.816 -14.389 1.00 72.56 152 LEU A N 1
ATOM 1191 C CA . LEU A 1 152 ? 13.810 3.877 -15.386 1.00 72.56 152 LEU A CA 1
ATOM 1192 C C . LEU A 1 152 ? 15.033 3.838 -16.312 1.00 72.56 152 LEU A C 1
ATOM 1194 O O . LEU A 1 152 ? 16.163 4.060 -15.873 1.00 72.56 152 LEU A O 1
ATOM 1198 N N . ASN A 1 153 ? 14.798 3.648 -17.612 1.00 68.88 153 ASN A N 1
ATOM 1199 C CA . ASN A 1 153 ? 15.815 3.706 -18.673 1.00 68.88 153 ASN A CA 1
ATOM 1200 C C . ASN A 1 153 ? 16.223 5.156 -19.006 1.00 68.88 153 ASN A C 1
ATOM 1202 O O . ASN A 1 153 ? 16.331 5.538 -20.168 1.00 68.88 153 ASN A O 1
ATOM 1206 N N . PHE A 1 154 ? 16.395 5.995 -17.988 1.00 69.62 154 PHE A N 1
ATOM 1207 C CA . PHE A 1 154 ? 16.899 7.353 -18.146 1.00 69.62 154 PHE A CA 1
ATOM 1208 C C . PHE A 1 154 ? 18.412 7.389 -17.965 1.00 69.62 154 PHE A C 1
ATOM 1210 O O . PHE A 1 154 ? 18.985 6.583 -17.229 1.00 69.62 154 PHE A O 1
ATOM 1217 N N . THR A 1 155 ? 19.059 8.367 -18.598 1.00 76.69 155 THR A N 1
ATOM 1218 C CA . THR A 1 155 ? 20.476 8.636 -18.342 1.00 76.69 155 THR A CA 1
ATOM 1219 C C . THR A 1 155 ? 20.690 8.991 -16.866 1.00 76.69 155 THR A C 1
ATOM 1221 O O . THR A 1 155 ? 19.807 9.561 -16.217 1.00 76.69 155 THR A O 1
ATOM 1224 N N . LEU A 1 156 ? 21.877 8.687 -16.332 1.00 77.50 156 LEU A N 1
ATOM 1225 C CA . LEU A 1 156 ? 22.266 9.051 -14.960 1.00 77.50 156 LEU A CA 1
ATOM 1226 C C . LEU A 1 156 ? 22.069 10.554 -14.683 1.00 77.50 156 LEU A C 1
ATOM 1228 O O . LEU A 1 156 ? 21.642 10.932 -13.593 1.00 77.50 156 LEU A O 1
ATOM 1232 N N . LEU A 1 157 ? 22.305 11.398 -15.692 1.00 79.00 157 LEU A N 1
ATOM 1233 C CA . LEU A 1 157 ? 22.109 12.844 -15.619 1.00 79.00 157 LEU A CA 1
ATOM 1234 C C . LEU A 1 157 ? 20.639 13.212 -15.371 1.00 79.00 157 LEU A C 1
ATOM 1236 O O . LEU A 1 157 ? 20.331 13.938 -14.427 1.00 79.00 157 LEU A O 1
ATOM 1240 N N . THR A 1 158 ? 19.721 12.676 -16.178 1.00 77.31 158 THR A N 1
ATOM 1241 C CA . THR A 1 158 ? 18.277 12.933 -16.046 1.00 77.31 158 THR A CA 1
ATOM 1242 C C . THR A 1 158 ? 17.749 12.478 -14.685 1.00 77.31 158 THR A C 1
ATOM 1244 O O . THR A 1 158 ? 16.947 13.176 -14.065 1.00 77.31 158 THR A O 1
ATOM 1247 N N . LYS A 1 159 ? 18.234 11.332 -14.191 1.00 75.12 159 LYS A N 1
ATOM 1248 C CA . LYS A 1 159 ? 17.865 10.805 -12.873 1.00 75.12 159 LYS A CA 1
ATOM 1249 C C . LYS A 1 159 ? 18.290 11.739 -11.728 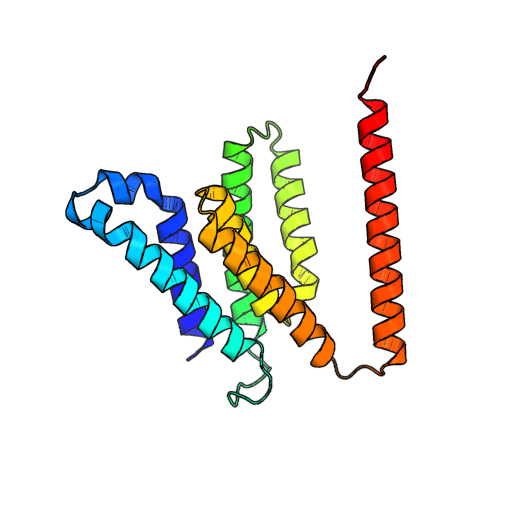1.00 75.12 159 LYS A C 1
ATOM 1251 O O . LYS A 1 159 ? 17.498 11.985 -10.819 1.00 75.12 159 LYS A O 1
ATOM 1256 N N . SER A 1 160 ? 19.495 12.307 -11.808 1.00 83.25 160 SER A N 1
ATOM 1257 C CA . SER A 1 160 ? 20.001 13.281 -10.829 1.00 83.25 160 SER A CA 1
ATOM 1258 C C . SER A 1 160 ? 19.195 14.588 -10.837 1.00 83.25 160 SER A C 1
ATOM 1260 O O . SER A 1 160 ? 18.762 15.056 -9.783 1.00 83.25 160 SER A O 1
ATOM 1262 N N . ILE A 1 161 ? 18.897 15.136 -12.022 1.00 84.06 161 ILE A N 1
ATOM 1263 C CA . ILE A 1 161 ? 18.088 16.361 -12.168 1.00 84.06 161 ILE A CA 1
ATOM 1264 C C . ILE A 1 161 ? 16.683 16.172 -11.574 1.00 84.06 161 ILE A C 1
ATOM 1266 O O . ILE A 1 161 ? 16.180 17.063 -10.885 1.00 84.06 161 ILE A O 1
ATOM 1270 N N . LEU A 1 162 ? 16.062 15.005 -11.788 1.00 82.62 162 LEU A N 1
ATOM 1271 C CA . LEU A 1 162 ? 14.766 14.654 -11.196 1.00 82.62 162 LEU A CA 1
ATOM 1272 C C . LEU A 1 162 ? 14.808 14.638 -9.662 1.00 82.62 162 LEU A C 1
ATOM 1274 O O . LEU A 1 162 ? 13.937 15.230 -9.027 1.00 82.62 162 LEU A O 1
ATOM 1278 N N . LEU A 1 163 ? 15.822 13.999 -9.069 1.00 80.81 163 LEU A N 1
ATOM 1279 C CA . LEU A 1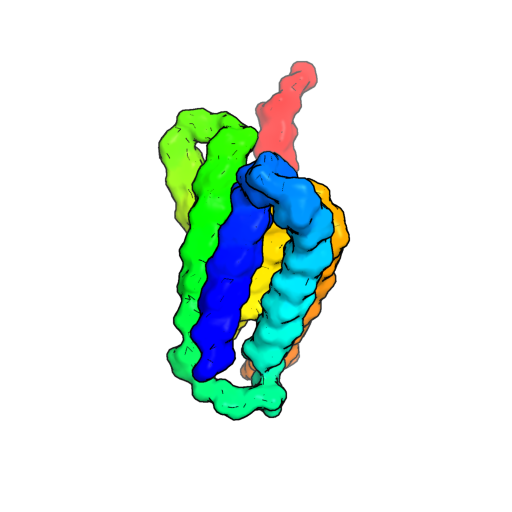 163 ? 15.997 13.936 -7.612 1.00 80.81 163 LEU A CA 1
ATOM 1280 C C . LEU A 1 163 ? 16.212 15.321 -6.998 1.00 80.81 163 LEU A C 1
ATOM 1282 O O . LEU A 1 163 ? 15.571 15.652 -6.001 1.00 80.81 163 LEU A O 1
ATOM 1286 N N . ILE A 1 164 ? 17.065 16.144 -7.614 1.00 87.88 164 ILE A N 1
ATOM 1287 C CA . ILE A 1 164 ? 17.303 17.525 -7.177 1.00 87.88 164 ILE A CA 1
ATOM 1288 C C . ILE A 1 164 ? 16.000 18.333 -7.251 1.00 87.88 164 ILE A C 1
ATOM 1290 O O . ILE A 1 164 ? 15.640 19.007 -6.287 1.00 87.88 164 ILE A O 1
ATOM 1294 N N . SER A 1 165 ? 15.251 18.215 -8.351 1.00 82.88 165 SER A N 1
ATOM 1295 C CA . SER A 1 165 ? 13.980 18.929 -8.541 1.00 82.88 165 SER A CA 1
ATOM 1296 C C . SER A 1 165 ? 12.929 18.524 -7.505 1.00 82.88 165 SER A C 1
ATOM 1298 O O . SER A 1 165 ? 12.251 19.383 -6.940 1.00 82.88 165 SER A O 1
ATOM 1300 N N . LEU A 1 166 ? 12.818 17.225 -7.208 1.00 84.75 166 LEU A N 1
ATOM 1301 C CA . LEU A 1 166 ? 11.897 16.717 -6.193 1.00 84.75 166 LEU A CA 1
ATOM 1302 C C . LEU A 1 166 ? 12.309 17.164 -4.780 1.00 84.75 166 LEU A C 1
ATOM 1304 O O . LEU A 1 166 ? 11.453 17.532 -3.977 1.00 84.75 166 LEU A O 1
ATOM 1308 N N . GLY A 1 167 ? 13.613 17.198 -4.491 1.00 85.69 167 GLY A N 1
ATOM 1309 C CA . GLY A 1 167 ? 14.149 17.738 -3.241 1.00 85.69 167 GLY A CA 1
ATOM 1310 C C . GLY A 1 167 ? 13.811 19.219 -3.050 1.00 85.69 167 GLY A C 1
ATOM 1311 O O . GLY A 1 167 ? 13.332 19.608 -1.984 1.00 85.69 167 GLY A O 1
ATOM 1312 N N . ILE A 1 168 ? 13.976 20.034 -4.098 1.00 89.81 168 ILE A N 1
ATOM 1313 C CA . ILE A 1 168 ? 13.584 21.454 -4.094 1.00 89.81 168 ILE A CA 1
ATOM 1314 C C . ILE A 1 168 ? 12.073 21.597 -3.872 1.00 89.81 168 ILE A C 1
ATOM 1316 O O . ILE A 1 168 ? 11.653 22.422 -3.060 1.00 89.81 168 ILE A O 1
ATOM 1320 N N . LEU A 1 169 ? 11.254 20.775 -4.537 1.00 86.69 169 LEU A N 1
ATOM 1321 C CA . LEU A 1 169 ? 9.801 20.775 -4.360 1.00 86.69 169 LEU A CA 1
ATOM 1322 C C . LEU A 1 169 ? 9.405 20.457 -2.911 1.00 86.69 169 LEU A C 1
ATOM 1324 O O . LEU A 1 169 ? 8.586 21.173 -2.335 1.00 86.69 169 LEU A O 1
ATOM 1328 N N . PHE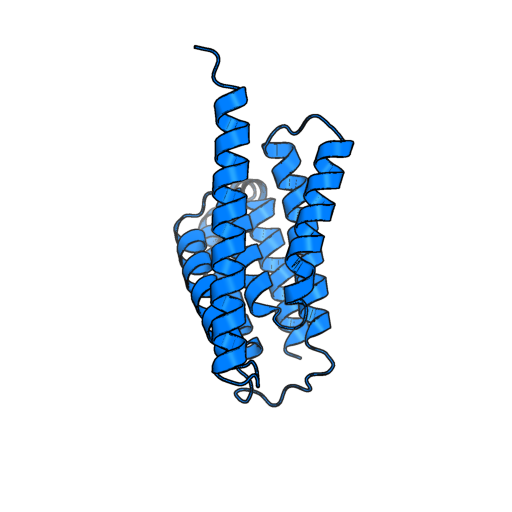 A 1 170 ? 9.993 19.426 -2.297 1.00 83.31 170 PHE A N 1
ATOM 1329 C CA . PHE A 1 170 ? 9.720 19.101 -0.895 1.00 83.31 170 PHE A CA 1
ATOM 1330 C C . PHE A 1 170 ? 10.160 20.212 0.055 1.00 83.31 170 PHE A C 1
ATOM 1332 O O . PHE A 1 170 ? 9.430 20.522 0.996 1.00 83.31 170 PHE A O 1
ATOM 1339 N N . LEU A 1 171 ? 11.299 20.856 -0.204 1.00 86.88 171 LEU A N 1
ATOM 1340 C CA . LEU A 1 171 ? 11.746 21.998 0.588 1.00 86.88 171 LEU A CA 1
ATOM 1341 C C . LEU A 1 171 ? 10.772 23.182 0.459 1.00 86.88 171 LEU A C 1
ATOM 1343 O O . LEU A 1 171 ? 10.412 23.801 1.460 1.00 86.88 171 LEU A O 1
ATOM 1347 N N . ALA A 1 172 ? 10.293 23.463 -0.754 1.00 86.88 172 ALA A N 1
ATOM 1348 C CA . ALA A 1 172 ? 9.300 24.502 -1.008 1.00 86.88 172 ALA A CA 1
ATOM 1349 C C . ALA A 1 172 ? 7.971 24.203 -0.298 1.00 86.88 172 ALA A C 1
ATOM 1351 O O . ALA A 1 172 ? 7.423 25.080 0.370 1.00 86.88 172 ALA A O 1
ATOM 1352 N N . LEU A 1 173 ? 7.484 22.960 -0.371 1.00 81.81 173 LEU A N 1
ATOM 1353 C CA . LEU A 1 173 ? 6.284 22.511 0.341 1.00 81.81 173 LEU A CA 1
ATOM 1354 C C . LEU A 1 173 ? 6.458 22.579 1.860 1.00 81.81 173 LEU A C 1
ATOM 1356 O O . LEU A 1 173 ? 5.538 23.006 2.558 1.00 81.81 173 LEU A O 1
ATOM 1360 N N . TYR A 1 174 ? 7.630 22.213 2.382 1.00 85.50 174 TYR A N 1
ATOM 1361 C CA . TYR A 1 174 ? 7.952 22.342 3.801 1.00 85.50 174 TYR A CA 1
ATOM 1362 C C . TYR A 1 174 ? 7.900 23.805 4.252 1.00 85.50 174 TYR A C 1
ATOM 1364 O O . TYR A 1 174 ? 7.219 24.129 5.226 1.00 85.50 174 TYR A O 1
ATOM 1372 N N . LEU A 1 175 ? 8.556 24.709 3.519 1.00 85.56 175 LEU A N 1
ATOM 1373 C CA . LEU A 1 175 ? 8.536 26.143 3.817 1.00 85.56 175 LEU A CA 1
ATOM 1374 C C . LEU A 1 175 ? 7.126 26.731 3.705 1.00 85.56 175 LEU A C 1
ATOM 1376 O O . LEU A 1 175 ? 6.724 27.523 4.557 1.00 85.56 175 LEU A O 1
ATOM 1380 N N . PHE A 1 176 ? 6.357 26.322 2.697 1.00 81.19 176 PHE A N 1
ATOM 1381 C CA . PHE A 1 176 ? 4.970 26.740 2.512 1.00 81.19 176 PHE A CA 1
ATOM 1382 C C . PHE A 1 176 ? 4.077 26.277 3.670 1.00 81.19 176 PHE A C 1
ATOM 1384 O O . PHE A 1 176 ? 3.350 27.082 4.253 1.00 81.19 176 PHE A O 1
ATOM 1391 N N . THR A 1 177 ? 4.187 25.005 4.057 1.00 78.94 177 THR A N 1
ATOM 1392 C CA . THR A 1 177 ? 3.423 24.422 5.167 1.00 78.94 177 THR A CA 1
ATOM 1393 C C . THR A 1 177 ? 3.793 25.095 6.486 1.00 78.94 177 THR A C 1
ATOM 1395 O O . THR A 1 177 ? 2.909 25.517 7.232 1.00 78.94 177 THR A O 1
ATOM 1398 N N . ARG A 1 178 ? 5.091 25.312 6.739 1.00 75.25 178 ARG A N 1
ATOM 1399 C CA . ARG A 1 178 ? 5.580 26.051 7.911 1.00 75.25 178 ARG A CA 1
ATOM 1400 C C . ARG A 1 178 ? 5.034 27.480 7.954 1.00 75.25 178 ARG A C 1
ATOM 1402 O O . ARG A 1 178 ? 4.586 27.921 9.005 1.00 75.25 178 ARG A O 1
ATOM 1409 N N . LYS A 1 179 ? 5.023 28.189 6.821 1.00 62.44 179 LYS A N 1
ATOM 1410 C CA . LYS A 1 179 ? 4.476 29.553 6.711 1.00 62.44 179 LYS A CA 1
ATOM 1411 C C . LYS A 1 179 ? 2.954 29.598 6.908 1.00 62.44 179 LYS A C 1
ATOM 1413 O O . LYS A 1 179 ? 2.427 30.619 7.343 1.00 62.44 179 LYS A O 1
ATOM 1418 N N . SER A 1 180 ? 2.243 28.519 6.582 1.00 58.56 180 SER A N 1
ATOM 1419 C CA . SER A 1 180 ? 0.806 28.392 6.844 1.00 58.56 180 SER A CA 1
ATOM 1420 C C . SER A 1 180 ? 0.508 28.101 8.320 1.00 58.56 180 SER A C 1
ATOM 1422 O O . SER A 1 180 ? -0.472 28.620 8.842 1.00 58.56 180 SER A O 1
ATOM 1424 N N . LEU A 1 181 ? 1.362 27.325 8.998 1.00 58.25 181 LEU A N 1
ATOM 1425 C CA . LEU A 1 181 ? 1.260 27.029 10.434 1.00 58.25 181 LEU A CA 1
ATOM 1426 C C . LEU A 1 181 ? 1.525 28.269 11.302 1.00 58.25 181 LEU A C 1
ATOM 1428 O O . LEU A 1 181 ? 0.746 28.554 12.207 1.00 58.25 181 LEU A O 1
ATOM 1432 N N . THR A 1 182 ? 2.548 29.069 10.982 1.00 56.47 182 THR A N 1
ATOM 1433 C CA . THR A 1 182 ? 2.891 30.275 11.765 1.00 56.47 182 THR A CA 1
ATOM 1434 C C . THR A 1 182 ? 1.880 31.418 11.634 1.00 56.47 182 THR A C 1
ATOM 1436 O O . THR A 1 182 ? 1.876 32.324 12.457 1.00 56.47 182 THR A O 1
ATOM 1439 N N . LYS A 1 183 ? 0.982 31.396 10.639 1.00 56.56 183 LYS A N 1
ATOM 1440 C CA . LYS A 1 183 ? -0.141 32.351 10.552 1.00 56.56 183 LYS A CA 1
ATOM 1441 C C . LYS A 1 183 ? -1.282 32.039 11.525 1.00 56.56 183 LYS A C 1
ATOM 1443 O O . LYS A 1 183 ? -2.190 32.857 11.655 1.00 56.56 183 LYS A O 1
ATOM 1448 N N . HIS A 1 184 ? -1.309 30.850 12.123 1.00 54.16 184 HIS A N 1
ATOM 1449 C CA . HIS A 1 184 ? -2.359 30.423 13.060 1.00 54.16 184 HIS A CA 1
ATOM 1450 C C . HIS A 1 184 ? -1.851 30.327 14.502 1.00 54.16 184 HIS A C 1
ATOM 1452 O O . HIS A 1 184 ? -2.623 30.026 15.407 1.00 54.16 184 HIS A O 1
ATOM 1458 N N . GLU A 1 185 ? -0.582 30.660 14.724 1.00 48.56 185 GLU A N 1
ATOM 1459 C CA . GLU A 1 185 ? -0.007 30.888 16.040 1.00 48.56 185 GLU A CA 1
ATOM 1460 C C . GLU A 1 185 ? -0.170 32.382 16.366 1.00 48.56 185 GLU A C 1
ATOM 1462 O O . GLU A 1 185 ? 0.645 33.221 15.984 1.00 48.56 185 GLU A O 1
ATOM 1467 N N . LYS A 1 186 ? -1.303 32.741 16.987 1.00 46.97 186 LYS A N 1
ATOM 1468 C CA . LYS A 1 186 ? -1.424 34.036 17.667 1.00 46.97 186 LYS A CA 1
ATOM 1469 C C . LYS A 1 186 ? -0.582 33.952 18.938 1.00 46.97 186 LYS A C 1
ATOM 1471 O O . LYS A 1 186 ? -0.909 33.153 19.813 1.00 46.97 186 LYS A O 1
ATOM 1476 N N . VAL A 1 187 ? 0.482 34.751 18.993 1.00 53.44 187 VAL A N 1
ATOM 1477 C CA . VAL A 1 187 ? 1.131 35.156 20.250 1.00 53.44 187 VAL A CA 1
ATOM 1478 C C . VAL A 1 187 ? 0.169 36.047 21.026 1.00 53.44 187 VAL A C 1
ATOM 1480 O O . VAL A 1 187 ? -0.495 36.882 20.364 1.00 53.44 187 VAL A O 1
#